Protein AF-A0A960HKQ9-F1 (afdb_monomer_lite)

pLDDT: mean 93.5, std 6.03, range [51.84, 98.69]

Secondary structure (DSSP, 8-state):
-HHHHGGG-HHHHHIIIIIIHHHHHHHHHHTT-TTEEEEEEE-SSPSSTT-SSSSEEEEEE-TTSPPPPPPHHHHHHTTSTTTTPPPPPPPTTS-SSSSBSSS-SPP-TT--GGGB-HHHHHHHHHHHHHHHHHHHHHHHHHHHHHS-HHHHHHHHHHHHHHHHHHHHHHHHHHHT--SSHHHHHHHHHT-GGG--TTT--EEEEEETTEEEEEE-S-GGG--TT--SHHHHHHSTTTHHHHHHHHHHH-TT-EEEE-SSSEEEEE--TTPPPPPPPHHHHHHHTSGGGG-------

Sequence (297 aa):
ALMDVEPMGDEFVKGMCWDIEDPTFDATATATNPRAQVRPVHRPPRVPADRHPHCAWTVTIVDDAEPLPTPPGAEALARTGAGSLPLAEAPADLPTDDGWADYAAPLDPDLVMERFSSATLARICDEVALQGHLLSHAYLTQVADLLPPADAAEVARQQAAGVAGVVAKRLAAALGVGPDLAGLAAVLEVHPLLLPRAYVDASIEADGDVLTVVLGPCPALDEPDGLGWPSTLVGDGGELVLEAIATCVAPTARVERIDGSTWRIAVPDDAEPLPQPDTVTLTEFSTGATFAFPRRA

Structure (mmCIF, N/CA/C/O backbone):
data_AF-A0A960HKQ9-F1
#
_entry.id   AF-A0A960HKQ9-F1
#
loop_
_atom_site.group_PDB
_atom_site.id
_atom_site.type_symbol
_atom_site.label_atom_id
_atom_site.label_alt_id
_atom_site.label_comp_id
_atom_site.label_asym_id
_atom_site.label_entity_id
_atom_site.label_seq_id
_atom_site.pdbx_PDB_ins_code
_atom_site.Cartn_x
_atom_site.Cartn_y
_atom_site.Cartn_z
_atom_site.occupancy
_atom_site.B_iso_or_equiv
_atom_site.auth_seq_id
_atom_site.auth_comp_id
_atom_site.auth_asym_id
_atom_site.auth_atom_id
_atom_site.pdbx_PDB_model_num
ATOM 1 N N . ALA A 1 1 ? -4.055 4.965 -15.959 1.00 61.94 1 ALA A N 1
ATOM 2 C CA . ALA A 1 1 ? -2.751 5.657 -15.993 1.00 61.94 1 ALA A CA 1
ATOM 3 C C . ALA A 1 1 ? -2.511 6.339 -17.341 1.00 61.94 1 ALA A C 1
ATOM 5 O O . ALA A 1 1 ? -2.725 7.535 -17.443 1.00 61.94 1 ALA A O 1
ATOM 6 N N . LEU A 1 2 ? -2.160 5.605 -18.405 1.00 72.75 2 LEU A N 1
ATOM 7 C CA . LEU A 1 2 ? -1.810 6.200 -19.707 1.00 72.75 2 LEU A CA 1
ATOM 8 C C . LEU A 1 2 ? -2.912 7.045 -20.359 1.00 72.75 2 LEU A C 1
ATOM 10 O O . LEU A 1 2 ? -2.636 8.112 -20.898 1.00 72.75 2 LEU A O 1
ATOM 14 N N . MET A 1 3 ? -4.167 6.617 -20.240 1.00 79.81 3 MET A N 1
ATOM 15 C CA . MET A 1 3 ? -5.308 7.405 -20.719 1.00 79.81 3 MET A CA 1
ATOM 16 C C . MET A 1 3 ? -5.621 8.618 -19.836 1.00 79.81 3 MET A C 1
ATOM 18 O O . MET A 1 3 ? -6.238 9.562 -20.316 1.00 79.81 3 MET A O 1
ATOM 22 N N . ASP A 1 4 ? -5.182 8.611 -18.576 1.00 81.31 4 ASP A N 1
ATOM 23 C CA . ASP A 1 4 ? -5.434 9.707 -17.634 1.00 81.31 4 ASP A CA 1
ATOM 24 C C . ASP A 1 4 ? -4.472 10.880 -17.884 1.00 81.31 4 ASP A C 1
ATOM 26 O O . ASP A 1 4 ? -4.828 12.031 -17.640 1.00 81.31 4 ASP A O 1
ATOM 30 N N . VAL A 1 5 ? -3.272 10.603 -18.417 1.00 81.19 5 VAL A N 1
ATOM 31 C CA . VAL A 1 5 ? -2.263 11.630 -18.732 1.00 81.19 5 VAL A CA 1
ATOM 32 C C . VAL A 1 5 ? -2.365 12.180 -20.153 1.00 81.19 5 VAL A C 1
ATOM 34 O O . VAL A 1 5 ? -1.855 13.262 -20.420 1.00 81.19 5 VAL A O 1
ATOM 37 N N . GLU A 1 6 ? -3.024 11.482 -21.082 1.00 82.75 6 GLU A N 1
ATOM 38 C CA . GLU A 1 6 ? -3.158 11.954 -22.469 1.00 82.75 6 GLU A CA 1
ATOM 39 C C . GLU A 1 6 ? -3.818 13.345 -22.581 1.00 82.75 6 GLU A C 1
ATOM 41 O O . GLU A 1 6 ? -3.287 14.195 -23.303 1.00 82.75 6 GLU A O 1
ATOM 46 N N . PRO A 1 7 ? -4.885 13.662 -21.818 1.00 86.50 7 PRO A N 1
ATOM 47 C CA . PRO A 1 7 ? -5.457 15.009 -21.780 1.00 86.50 7 PRO A CA 1
ATOM 48 C C . PRO A 1 7 ? -4.520 16.086 -21.208 1.00 86.50 7 PRO A C 1
ATOM 50 O O . PRO A 1 7 ? -4.786 17.272 -21.397 1.00 86.50 7 PRO A O 1
ATOM 53 N N . MET A 1 8 ? -3.441 15.701 -20.515 1.00 87.94 8 MET A N 1
ATOM 54 C CA . MET A 1 8 ? -2.462 16.624 -19.920 1.00 87.94 8 MET A CA 1
ATOM 55 C C . MET A 1 8 ? -1.412 17.117 -20.930 1.00 87.94 8 MET A C 1
ATOM 57 O O . MET A 1 8 ? -0.634 18.018 -20.619 1.00 87.94 8 MET A O 1
ATOM 61 N N . GLY A 1 9 ? -1.419 16.581 -22.156 1.00 89.44 9 GLY A N 1
ATOM 62 C CA . GLY A 1 9 ? -0.596 17.043 -23.273 1.00 89.44 9 GLY A CA 1
ATOM 63 C C . GLY A 1 9 ? 0.692 16.245 -23.492 1.00 89.44 9 GLY A C 1
ATOM 64 O O . GLY A 1 9 ? 1.160 15.500 -22.633 1.00 89.44 9 GLY A O 1
ATOM 65 N N . ASP A 1 10 ? 1.279 16.420 -24.679 1.00 89.94 10 ASP A N 1
ATOM 66 C CA . ASP A 1 10 ? 2.390 15.606 -25.192 1.00 89.94 10 ASP A CA 1
ATOM 67 C C . ASP A 1 10 ? 3.621 15.547 -24.278 1.00 89.94 10 ASP A C 1
ATOM 69 O O . ASP A 1 10 ? 4.341 14.552 -24.296 1.00 89.94 10 ASP A O 1
ATOM 73 N N . GLU A 1 11 ? 3.892 16.601 -23.507 1.00 90.31 11 GLU A N 1
ATOM 74 C CA . GLU A 1 11 ? 5.026 16.645 -22.579 1.00 90.31 11 GLU A CA 1
ATOM 75 C C . GLU A 1 11 ? 4.838 15.659 -21.420 1.00 90.31 11 GLU A C 1
ATOM 77 O O . GLU A 1 11 ? 5.684 14.789 -21.219 1.00 90.31 11 GLU A O 1
ATOM 82 N N . PHE A 1 12 ? 3.695 15.721 -20.730 1.00 87.56 12 PHE A N 1
ATOM 83 C CA . PHE A 1 12 ? 3.343 14.770 -19.671 1.00 87.56 12 PHE A CA 1
ATOM 84 C C . PHE A 1 12 ? 3.261 13.340 -20.202 1.00 87.56 12 PHE A C 1
ATOM 86 O O . PHE A 1 12 ? 3.749 12.400 -19.573 1.00 87.56 12 PHE A O 1
ATOM 93 N N . VAL A 1 13 ? 2.696 13.181 -21.400 1.00 89.25 13 VAL A N 1
ATOM 94 C CA . VAL A 1 13 ? 2.618 11.888 -22.077 1.00 89.25 13 VAL A CA 1
ATOM 95 C C . VAL A 1 13 ? 4.003 11.313 -22.353 1.00 89.25 13 VAL A C 1
ATOM 97 O O . VAL A 1 13 ? 4.208 10.123 -22.128 1.00 89.25 13 VAL A O 1
ATOM 100 N N . LYS A 1 14 ? 4.957 12.122 -22.827 1.00 89.88 14 LYS A N 1
ATOM 101 C CA . LYS A 1 14 ? 6.338 11.671 -23.051 1.00 89.88 14 LYS A CA 1
ATOM 102 C C . LYS A 1 14 ? 7.031 11.313 -21.744 1.00 89.88 14 LYS A C 1
ATOM 104 O O . LYS A 1 14 ? 7.580 10.219 -21.663 1.00 89.88 14 LYS A O 1
ATOM 109 N N . GLY A 1 15 ? 6.914 12.163 -20.724 1.00 88.94 15 GLY A N 1
ATOM 110 C CA . GLY A 1 15 ? 7.471 11.880 -19.401 1.00 88.94 15 GLY A CA 1
ATOM 111 C C . GLY A 1 15 ? 7.021 10.519 -18.869 1.00 88.94 15 GLY A C 1
ATOM 112 O O . GLY A 1 15 ? 7.832 9.715 -18.425 1.00 88.94 15 GLY A O 1
ATOM 113 N N . MET A 1 16 ? 5.732 10.202 -18.998 1.00 86.56 16 MET A N 1
ATOM 114 C CA . MET A 1 16 ? 5.209 8.924 -18.520 1.00 86.56 16 MET A CA 1
ATOM 115 C C . MET A 1 16 ? 5.498 7.750 -19.474 1.00 86.56 16 MET A C 1
ATOM 117 O O . MET A 1 16 ? 6.046 6.734 -19.060 1.00 86.56 16 MET A O 1
ATOM 121 N N . CYS A 1 17 ? 5.149 7.863 -20.757 1.00 87.50 17 CYS A N 1
ATOM 122 C CA . CYS A 1 17 ? 5.182 6.722 -21.683 1.00 87.50 17 CYS A CA 1
ATOM 123 C C . CYS A 1 17 ? 6.575 6.437 -22.265 1.00 87.50 17 CYS A C 1
ATOM 125 O O . CYS A 1 17 ? 6.749 5.414 -22.918 1.00 87.50 17 CYS A O 1
ATOM 127 N N . TRP A 1 18 ? 7.530 7.363 -22.133 1.00 89.81 18 TRP A N 1
ATOM 128 C 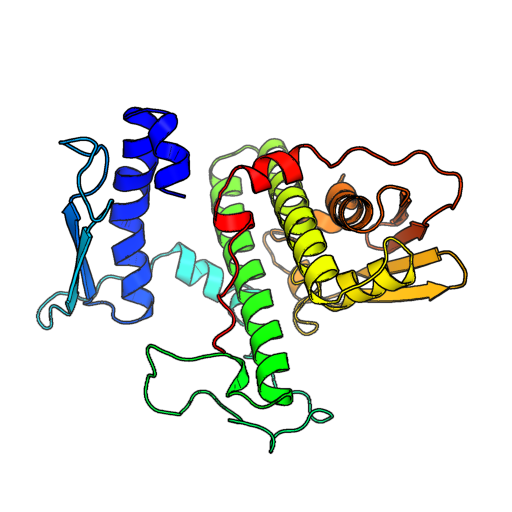CA . TRP A 1 18 ? 8.889 7.207 -22.661 1.00 89.81 18 TRP A CA 1
ATOM 129 C C . TRP A 1 18 ? 9.888 7.172 -21.520 1.00 89.81 18 TRP A C 1
ATOM 131 O O . TRP A 1 18 ? 10.590 6.181 -21.359 1.00 89.81 18 TRP A O 1
ATOM 141 N N . ASP A 1 19 ? 9.942 8.242 -20.728 1.00 89.75 19 ASP A N 1
ATOM 142 C CA . ASP A 1 19 ? 11.016 8.396 -19.747 1.00 89.75 19 ASP A CA 1
ATOM 143 C C . ASP A 1 19 ? 10.839 7.440 -18.554 1.00 89.75 19 ASP A C 1
ATOM 145 O O . ASP A 1 19 ? 11.833 6.974 -17.997 1.00 89.75 19 ASP A O 1
ATOM 149 N N . ILE A 1 20 ? 9.591 7.096 -18.203 1.00 87.69 20 ILE A N 1
ATOM 150 C CA . ILE A 1 20 ? 9.269 6.101 -17.167 1.00 87.69 20 ILE A CA 1
ATOM 151 C C . ILE A 1 20 ? 9.104 4.695 -17.769 1.00 87.69 20 ILE A C 1
ATOM 153 O O . ILE A 1 20 ? 9.826 3.782 -17.376 1.00 87.69 20 ILE A O 1
ATOM 157 N N . GLU A 1 21 ? 8.177 4.482 -18.713 1.00 87.94 21 GLU A N 1
ATOM 158 C CA . GLU A 1 21 ? 7.833 3.120 -19.176 1.00 87.94 21 GLU A CA 1
ATOM 159 C C . GLU A 1 21 ? 8.999 2.365 -19.851 1.00 87.94 21 GLU A C 1
ATOM 161 O O . GLU A 1 21 ? 9.186 1.181 -19.559 1.00 87.94 21 GLU A O 1
ATOM 166 N N . ASP A 1 22 ? 9.808 3.013 -20.704 1.00 86.81 22 ASP A N 1
ATOM 167 C CA . ASP A 1 22 ? 10.889 2.343 -21.453 1.00 86.81 22 ASP A CA 1
ATOM 168 C C . ASP A 1 22 ? 11.899 1.622 -20.545 1.00 86.81 22 ASP A C 1
ATOM 170 O O . ASP A 1 22 ? 12.123 0.423 -20.747 1.00 86.81 22 ASP A O 1
ATOM 174 N N . PRO A 1 23 ? 12.520 2.288 -19.549 1.00 86.25 23 PRO A N 1
ATOM 175 C CA . PRO A 1 23 ? 13.424 1.602 -18.633 1.00 86.25 23 PRO A CA 1
ATOM 176 C C . PRO A 1 23 ? 12.682 0.669 -17.665 1.00 86.25 23 PRO A C 1
ATOM 178 O O . PRO A 1 23 ? 13.208 -0.392 -17.317 1.00 86.25 23 PRO A O 1
ATOM 181 N N . THR A 1 24 ? 11.466 1.025 -17.230 1.00 88.19 24 THR A N 1
ATOM 182 C CA . THR A 1 24 ? 10.720 0.241 -16.234 1.00 88.19 24 THR A CA 1
ATOM 183 C C . THR A 1 24 ? 10.273 -1.116 -16.770 1.00 88.19 24 THR A C 1
ATOM 185 O O . THR A 1 24 ? 10.265 -2.085 -16.009 1.00 88.19 24 THR A O 1
ATOM 188 N N . PHE A 1 25 ? 9.922 -1.236 -18.051 1.00 90.81 25 PHE A N 1
ATOM 189 C CA . PHE A 1 25 ? 9.443 -2.507 -18.601 1.00 90.81 25 PHE A CA 1
ATOM 190 C C . PHE A 1 25 ? 10.541 -3.563 -18.700 1.00 90.81 25 PHE A C 1
ATOM 192 O O . PHE A 1 25 ? 10.306 -4.700 -18.288 1.00 90.81 25 PHE A O 1
ATOM 199 N N . ASP A 1 26 ? 11.741 -3.194 -19.159 1.00 88.25 26 ASP A N 1
ATOM 200 C CA . ASP A 1 26 ? 12.892 -4.102 -19.104 1.00 88.25 26 ASP A CA 1
ATOM 201 C C . ASP A 1 26 ? 13.204 -4.460 -17.646 1.00 88.25 26 ASP A C 1
ATOM 203 O O . ASP A 1 26 ? 13.243 -5.643 -17.312 1.00 88.25 26 ASP A O 1
ATOM 207 N N . ALA A 1 27 ? 13.322 -3.470 -16.751 1.00 87.81 27 ALA A N 1
ATOM 208 C CA . ALA A 1 27 ? 13.604 -3.721 -15.335 1.00 87.81 27 ALA A CA 1
ATOM 209 C C . ALA A 1 27 ? 12.580 -4.678 -14.691 1.00 87.81 27 ALA A C 1
ATOM 211 O O . ALA A 1 27 ? 12.961 -5.600 -13.973 1.00 87.81 27 ALA A O 1
ATOM 212 N N . THR A 1 28 ? 11.294 -4.528 -15.011 1.00 89.25 28 THR A N 1
ATOM 213 C CA . THR A 1 28 ? 10.224 -5.408 -14.515 1.00 89.25 28 THR A CA 1
ATOM 214 C C . THR A 1 28 ? 10.336 -6.814 -15.101 1.00 89.25 28 THR A C 1
ATOM 216 O O . THR A 1 28 ? 10.225 -7.800 -14.374 1.00 89.25 28 THR A O 1
ATOM 219 N N . ALA A 1 29 ? 10.601 -6.936 -16.404 1.00 91.00 29 ALA A N 1
ATOM 220 C CA . ALA A 1 29 ? 10.729 -8.233 -17.063 1.00 91.00 29 ALA A CA 1
ATOM 221 C C . ALA A 1 29 ? 11.915 -9.049 -16.515 1.00 91.00 29 ALA A C 1
ATOM 223 O O . ALA A 1 29 ? 11.813 -10.278 -16.411 1.00 91.00 29 ALA A O 1
ATOM 224 N N . THR A 1 30 ? 12.997 -8.382 -16.085 1.00 89.38 30 THR A N 1
ATOM 225 C CA . THR A 1 30 ? 14.159 -9.063 -15.481 1.00 89.38 30 THR A CA 1
ATOM 226 C C . THR A 1 30 ? 13.835 -9.811 -14.194 1.00 89.38 30 THR A C 1
ATOM 228 O O . THR A 1 30 ? 14.489 -10.815 -13.918 1.00 89.38 30 THR A O 1
ATOM 231 N N . ALA A 1 31 ? 12.785 -9.412 -13.463 1.00 88.62 31 ALA A N 1
ATOM 232 C CA . ALA A 1 31 ? 12.321 -10.139 -12.281 1.00 88.62 31 ALA A CA 1
ATOM 233 C C . ALA A 1 31 ? 11.847 -11.567 -12.613 1.00 88.62 31 ALA A C 1
ATOM 235 O O . ALA A 1 31 ? 11.880 -12.443 -11.754 1.00 88.62 31 ALA A O 1
ATOM 236 N N . THR A 1 32 ? 11.421 -11.814 -13.859 1.00 90.31 32 THR A N 1
ATOM 237 C CA . THR A 1 32 ? 11.021 -13.149 -14.340 1.00 90.31 32 THR A CA 1
ATOM 238 C C . THR A 1 32 ? 12.114 -13.807 -15.180 1.00 90.31 32 THR A C 1
ATOM 240 O O . THR A 1 32 ? 12.392 -14.995 -15.021 1.00 90.31 32 THR A O 1
ATOM 243 N N . ASN A 1 33 ? 12.727 -13.063 -16.105 1.00 93.88 33 ASN A N 1
ATOM 244 C CA . ASN A 1 33 ? 13.803 -13.570 -16.950 1.00 93.88 33 ASN A CA 1
ATOM 245 C C . ASN A 1 33 ? 14.769 -12.429 -17.314 1.00 93.88 33 ASN A C 1
ATOM 247 O O . ASN A 1 33 ? 14.369 -11.508 -18.027 1.00 93.88 33 ASN A O 1
ATOM 251 N N . PRO A 1 34 ? 16.052 -12.490 -16.913 1.00 94.75 34 PRO A N 1
ATOM 252 C CA . PRO A 1 34 ? 17.000 -11.400 -17.144 1.00 94.75 34 PRO A CA 1
ATOM 253 C C . PRO A 1 34 ? 17.381 -11.209 -18.624 1.00 94.75 34 PRO A C 1
ATOM 255 O O . PRO A 1 34 ? 18.058 -10.243 -18.961 1.00 94.75 34 PRO A O 1
ATOM 258 N N . ARG A 1 35 ? 16.960 -12.113 -19.519 1.00 95.56 35 ARG A N 1
ATOM 259 C CA . ARG A 1 35 ? 17.120 -12.000 -20.980 1.00 95.56 35 ARG A CA 1
ATOM 260 C C . ARG A 1 35 ? 15.844 -11.555 -21.698 1.00 95.56 35 ARG A C 1
ATOM 262 O O . ARG A 1 35 ? 15.821 -11.508 -22.930 1.00 95.56 35 ARG A O 1
ATOM 269 N N . ALA A 1 36 ? 14.773 -11.269 -20.959 1.00 95.25 36 ALA A N 1
ATOM 270 C CA . ALA A 1 36 ? 13.581 -10.674 -21.537 1.00 95.25 36 ALA A CA 1
ATOM 271 C C . ALA A 1 36 ? 13.873 -9.227 -21.958 1.00 95.25 36 ALA A C 1
ATOM 273 O O . ALA A 1 36 ? 14.449 -8.450 -21.202 1.00 95.25 36 ALA A O 1
ATOM 274 N N . GLN A 1 37 ? 13.467 -8.878 -23.175 1.00 92.50 37 GLN A N 1
ATOM 275 C CA . GLN A 1 37 ? 13.550 -7.529 -23.720 1.00 92.50 37 GLN A CA 1
ATOM 276 C C . GLN A 1 37 ? 12.154 -7.070 -24.124 1.00 92.50 37 GLN A C 1
ATOM 278 O O . GLN A 1 37 ? 11.455 -7.764 -24.871 1.00 92.50 37 GLN A O 1
ATOM 283 N N . VAL A 1 38 ? 11.769 -5.888 -23.654 1.00 94.19 38 VAL A N 1
ATOM 284 C CA . VAL A 1 38 ? 10.477 -5.259 -23.914 1.00 94.19 38 VAL A CA 1
ATOM 285 C C . VAL A 1 38 ? 10.696 -4.053 -24.819 1.00 94.19 38 VAL A C 1
ATOM 287 O O . VAL A 1 38 ? 11.299 -3.054 -24.433 1.00 94.19 38 VAL A O 1
ATOM 290 N N . ARG A 1 39 ? 10.270 -4.145 -26.081 1.00 93.75 39 ARG A N 1
ATOM 291 C CA . ARG A 1 39 ? 10.514 -3.102 -27.090 1.00 93.75 39 ARG A CA 1
ATOM 292 C C . ARG A 1 39 ? 9.205 -2.506 -27.591 1.00 93.75 39 ARG A C 1
ATOM 294 O O . ARG A 1 39 ? 8.280 -3.258 -27.900 1.00 93.75 39 ARG A O 1
ATOM 301 N N . PRO A 1 40 ? 9.110 -1.175 -27.697 1.00 92.88 40 PRO A N 1
ATOM 302 C CA . PRO A 1 40 ? 7.894 -0.527 -28.162 1.00 92.88 40 PRO A CA 1
ATOM 303 C C . PRO A 1 40 ? 7.651 -0.861 -29.635 1.00 92.88 40 PRO A C 1
ATOM 305 O O . PRO A 1 40 ? 8.536 -0.724 -30.478 1.00 92.88 40 PRO A O 1
ATOM 308 N N . VAL A 1 41 ? 6.426 -1.251 -29.966 1.00 92.56 41 VAL A N 1
ATOM 309 C CA . VAL A 1 41 ? 5.920 -1.206 -31.346 1.00 92.56 41 VAL A CA 1
ATOM 310 C C . VAL A 1 41 ? 5.369 0.192 -31.614 1.00 92.56 41 VAL A C 1
ATOM 312 O O . VAL A 1 41 ? 5.655 0.801 -32.646 1.00 92.56 41 VAL A O 1
ATOM 315 N N . HIS A 1 42 ? 4.601 0.720 -30.658 1.00 90.69 42 HIS A N 1
ATOM 316 C CA . HIS A 1 42 ? 4.224 2.126 -30.574 1.00 90.69 42 HIS A CA 1
ATOM 317 C C . HIS A 1 42 ? 3.731 2.470 -29.173 1.00 90.69 42 HIS A C 1
ATOM 319 O O . HIS A 1 42 ? 3.271 1.610 -28.430 1.00 90.69 42 HIS A O 1
ATOM 325 N N . ARG A 1 43 ? 3.744 3.760 -28.864 1.00 89.19 43 ARG A N 1
ATOM 326 C CA . ARG A 1 43 ? 3.279 4.338 -27.605 1.00 89.19 43 ARG A CA 1
ATOM 327 C C . ARG A 1 43 ? 2.828 5.781 -27.847 1.00 89.19 43 ARG A C 1
ATOM 329 O O . ARG A 1 43 ? 3.169 6.334 -28.898 1.00 89.19 43 ARG A O 1
ATOM 336 N N . PRO A 1 44 ? 2.065 6.390 -26.933 1.00 89.75 44 PRO A N 1
ATOM 337 C CA . PRO A 1 44 ? 1.714 7.802 -27.019 1.00 89.75 44 PRO A CA 1
ATOM 338 C C . PRO A 1 44 ? 2.943 8.733 -27.037 1.00 89.75 44 PRO A C 1
ATOM 340 O O . PRO A 1 44 ? 3.998 8.326 -26.554 1.00 89.75 44 PRO A O 1
ATOM 343 N N . PRO A 1 45 ? 2.842 9.980 -27.542 1.00 90.25 45 PRO A N 1
ATOM 344 C CA . PRO A 1 45 ? 1.647 10.603 -28.118 1.00 90.25 45 PRO A CA 1
ATOM 345 C C . PRO A 1 45 ? 1.167 9.892 -29.387 1.00 90.25 45 PRO A C 1
ATOM 347 O O . PRO A 1 45 ? 1.963 9.518 -30.252 1.00 90.25 45 PRO A O 1
ATOM 350 N N . ARG A 1 46 ? -0.142 9.637 -29.481 1.00 89.06 46 ARG A N 1
ATOM 351 C CA . ARG A 1 46 ? -0.701 8.794 -30.544 1.00 89.06 46 ARG A CA 1
ATOM 352 C C . ARG A 1 46 ? -0.850 9.594 -31.836 1.00 89.06 46 ARG A C 1
ATOM 354 O O . ARG A 1 46 ? -1.524 10.618 -31.871 1.00 89.06 46 ARG A O 1
ATOM 361 N N . VAL A 1 47 ? -0.249 9.090 -32.916 1.00 87.06 47 VAL A N 1
ATOM 362 C CA . VAL A 1 47 ? -0.410 9.634 -34.271 1.00 87.06 47 VAL A CA 1
ATOM 363 C C . VAL A 1 47 ? -0.831 8.501 -35.220 1.00 87.06 47 VAL A C 1
ATOM 365 O O . VAL A 1 47 ? -0.033 7.582 -35.446 1.00 87.06 47 VAL A O 1
ATOM 368 N N . PRO A 1 48 ? -2.059 8.529 -35.777 1.00 89.69 48 PRO A N 1
ATOM 369 C CA . PRO A 1 48 ? -3.153 9.465 -35.471 1.00 89.69 48 PRO A CA 1
ATOM 370 C C . PRO A 1 48 ? -3.705 9.292 -34.038 1.00 89.69 48 PRO A C 1
ATOM 372 O O . PRO A 1 48 ? -3.473 8.267 -33.395 1.00 89.69 48 PRO A O 1
ATOM 375 N N . ALA A 1 49 ? -4.430 10.299 -33.535 1.00 86.00 49 ALA A N 1
ATOM 376 C CA . ALA A 1 49 ? -4.935 10.345 -32.154 1.00 86.00 49 ALA A CA 1
ATOM 377 C C . ALA A 1 49 ? -6.004 9.280 -31.830 1.00 86.00 49 ALA A C 1
ATOM 379 O O . ALA A 1 49 ? -6.396 9.118 -30.679 1.00 86.00 49 ALA A O 1
ATOM 380 N N . ASP A 1 50 ? -6.486 8.537 -32.822 1.00 88.25 50 ASP A N 1
ATOM 381 C CA . ASP A 1 50 ? -7.420 7.415 -32.697 1.00 88.25 50 ASP A CA 1
ATOM 382 C C . ASP A 1 50 ? -6.728 6.046 -32.844 1.00 88.25 50 ASP A C 1
ATOM 384 O O . ASP A 1 50 ? -7.391 5.015 -32.930 1.00 88.25 50 ASP A O 1
ATOM 388 N N . ARG A 1 51 ? -5.387 5.997 -32.850 1.00 90.06 51 ARG A N 1
ATOM 389 C CA . ARG A 1 51 ? -4.640 4.735 -32.948 1.00 90.06 51 ARG A CA 1
ATOM 390 C C . ARG A 1 51 ? -4.971 3.793 -31.782 1.00 90.06 51 ARG A C 1
ATOM 392 O O . ARG A 1 51 ? -4.882 4.195 -30.618 1.00 90.06 51 ARG A O 1
ATOM 399 N N . HIS A 1 52 ? -5.265 2.533 -32.125 1.00 89.06 52 HIS A N 1
ATOM 400 C CA . HIS A 1 52 ? -5.459 1.410 -31.204 1.00 89.06 52 HIS A CA 1
ATOM 401 C C . HIS A 1 52 ? -4.556 0.205 -31.562 1.00 89.06 52 HIS A C 1
ATOM 403 O O . HIS A 1 52 ? -4.262 0.006 -32.744 1.00 89.06 52 HIS A O 1
ATOM 409 N N . PRO A 1 53 ? -4.130 -0.617 -30.577 1.00 90.94 53 PRO A N 1
ATOM 410 C CA . PRO A 1 53 ? -4.241 -0.365 -29.131 1.00 90.94 53 PRO A CA 1
ATOM 411 C C . PRO A 1 53 ? -3.514 0.935 -28.744 1.00 90.94 53 PRO A C 1
ATOM 413 O O . PRO A 1 53 ? -2.693 1.420 -29.517 1.00 90.94 53 PRO A O 1
ATOM 416 N N . HIS A 1 54 ? -3.836 1.551 -27.604 1.00 89.56 54 HIS A N 1
ATOM 417 C CA . HIS A 1 54 ? -3.252 2.856 -27.238 1.00 89.56 54 HIS A CA 1
ATOM 418 C C . HIS A 1 54 ? -1.720 2.810 -27.127 1.00 89.56 54 HIS A C 1
ATOM 420 O O . HIS A 1 54 ? -1.034 3.774 -27.462 1.00 89.56 54 HIS A O 1
ATOM 426 N N . CYS A 1 55 ? -1.199 1.653 -26.725 1.00 90.44 55 CYS A N 1
ATOM 427 C CA . CYS A 1 55 ? 0.211 1.324 -26.624 1.00 90.44 55 CYS A CA 1
ATOM 428 C C . CYS A 1 55 ? 0.392 -0.143 -27.055 1.00 90.44 55 CYS A C 1
ATOM 430 O O . CYS A 1 55 ? -0.530 -0.946 -26.885 1.00 90.44 55 CYS A O 1
ATOM 432 N N . ALA A 1 56 ? 1.528 -0.495 -27.653 1.00 92.38 56 ALA A N 1
ATOM 433 C CA . ALA A 1 56 ? 1.849 -1.862 -28.058 1.00 92.38 56 ALA A CA 1
ATOM 434 C C . ALA A 1 56 ? 3.345 -2.127 -27.906 1.00 92.38 56 ALA A C 1
ATOM 436 O O . ALA A 1 56 ? 4.171 -1.321 -28.336 1.00 92.38 56 ALA A O 1
ATOM 437 N N . TRP A 1 57 ? 3.675 -3.293 -27.362 1.00 93.88 57 TRP A N 1
ATOM 438 C CA . TRP A 1 57 ? 5.041 -3.710 -27.069 1.00 93.88 57 TRP A CA 1
ATOM 439 C C . TRP A 1 57 ? 5.267 -5.143 -27.520 1.00 93.88 57 TRP A C 1
ATOM 441 O O . TRP A 1 57 ? 4.353 -5.967 -27.510 1.00 93.88 57 TRP A O 1
ATOM 451 N N . THR A 1 58 ? 6.505 -5.432 -27.887 1.00 95.38 58 THR A N 1
ATOM 452 C CA . THR A 1 58 ? 7.000 -6.783 -28.114 1.00 95.38 58 THR A CA 1
ATOM 453 C C . THR A 1 58 ? 7.792 -7.203 -26.888 1.00 95.38 58 THR A C 1
ATOM 455 O O . THR A 1 58 ? 8.701 -6.483 -26.481 1.00 95.38 58 THR A O 1
ATOM 458 N N . VAL A 1 59 ? 7.474 -8.371 -26.332 1.00 94.25 59 VAL A N 1
ATOM 459 C CA . VAL A 1 59 ? 8.264 -9.017 -25.278 1.00 94.25 59 VAL A CA 1
ATOM 460 C C . VAL A 1 59 ? 8.921 -10.252 -25.879 1.00 94.25 59 VAL A C 1
ATOM 462 O O . VAL A 1 59 ? 8.224 -11.150 -26.351 1.00 94.25 59 VAL A O 1
ATOM 465 N N . THR A 1 60 ? 10.250 -10.297 -25.862 1.00 95.50 60 THR A N 1
ATOM 466 C CA . THR A 1 60 ? 11.025 -11.411 -26.422 1.00 95.50 60 THR A CA 1
ATOM 467 C C . THR A 1 60 ? 12.061 -11.873 -25.411 1.00 95.50 60 THR A C 1
ATOM 469 O O . THR A 1 60 ? 12.782 -11.051 -24.854 1.00 95.50 60 THR A O 1
ATOM 472 N N . ILE A 1 61 ? 12.178 -13.184 -25.205 1.00 96.00 61 ILE A N 1
ATOM 473 C CA . ILE A 1 61 ? 13.338 -13.768 -24.524 1.00 96.00 61 ILE A CA 1
ATOM 474 C C . ILE A 1 61 ? 14.428 -13.944 -25.579 1.00 96.00 61 ILE A C 1
ATOM 476 O O . ILE A 1 61 ? 14.254 -14.702 -26.533 1.00 96.00 61 ILE A O 1
ATOM 480 N N . VAL A 1 62 ? 15.519 -13.196 -25.443 1.00 94.50 62 VAL A N 1
ATOM 481 C CA . VAL A 1 62 ? 16.642 -13.233 -26.385 1.00 94.50 62 VAL A CA 1
ATOM 482 C C . VAL A 1 62 ? 17.716 -14.145 -25.796 1.00 94.50 62 VAL A C 1
ATOM 484 O O . VAL A 1 62 ? 18.518 -13.715 -24.973 1.00 94.50 62 VAL A O 1
ATOM 487 N N . ASP A 1 63 ? 17.682 -15.430 -26.157 1.00 94.25 63 ASP A N 1
ATOM 488 C CA . ASP A 1 63 ? 18.462 -16.486 -25.490 1.00 94.25 63 ASP A CA 1
ATOM 489 C C . ASP A 1 63 ? 19.980 -16.240 -25.464 1.00 94.25 63 ASP A C 1
ATOM 491 O O . ASP A 1 63 ? 20.648 -16.674 -24.524 1.00 94.25 63 ASP A O 1
ATOM 495 N N . ASP A 1 64 ? 20.517 -15.553 -26.472 1.00 95.56 64 ASP A N 1
ATOM 496 C CA . ASP A 1 64 ? 21.935 -15.220 -26.634 1.00 95.56 64 ASP A CA 1
ATOM 497 C C . ASP A 1 64 ? 22.321 -13.835 -26.086 1.00 95.56 64 ASP A C 1
ATOM 499 O O . ASP A 1 64 ? 23.493 -13.462 -26.144 1.00 95.56 64 ASP A O 1
ATOM 503 N N . ALA A 1 65 ? 21.371 -13.079 -25.525 1.00 93.31 65 ALA A N 1
ATOM 504 C CA . ALA A 1 65 ? 21.667 -11.806 -24.884 1.00 93.31 65 ALA A CA 1
ATOM 505 C C . ALA A 1 65 ? 22.403 -11.997 -23.549 1.00 93.31 65 ALA A C 1
ATOM 507 O O . ALA A 1 65 ? 22.128 -12.924 -22.773 1.00 93.31 65 ALA A O 1
ATOM 508 N N . GLU A 1 66 ? 23.299 -11.054 -23.252 1.00 93.56 66 GLU A N 1
ATOM 509 C CA . GLU A 1 66 ? 23.830 -10.893 -21.901 1.00 93.56 66 GLU A CA 1
ATOM 510 C C . GLU A 1 66 ? 22.665 -10.617 -20.934 1.00 93.56 66 GLU A C 1
ATOM 512 O O . GLU A 1 66 ? 21.851 -9.730 -21.213 1.00 93.56 66 GLU A O 1
ATOM 517 N N . PRO A 1 67 ? 22.546 -11.371 -19.825 1.00 93.31 67 PRO A N 1
ATOM 518 C CA . PRO A 1 67 ? 21.525 -11.120 -18.818 1.00 93.31 67 PRO A CA 1
ATOM 519 C C . PRO A 1 67 ? 21.633 -9.688 -18.288 1.00 93.31 67 PRO A C 1
ATOM 521 O O . PRO A 1 67 ? 22.713 -9.249 -17.886 1.00 93.31 67 PRO A O 1
ATOM 524 N N . LEU A 1 68 ? 20.516 -8.965 -18.261 1.00 90.25 68 LEU A N 1
ATOM 525 C CA . LEU A 1 68 ? 20.461 -7.670 -17.597 1.00 90.25 68 LEU A CA 1
ATOM 526 C C . LEU A 1 68 ? 20.721 -7.851 -16.092 1.00 90.25 68 LEU A C 1
ATOM 528 O O . LEU A 1 68 ? 20.263 -8.836 -15.503 1.00 90.25 68 LEU A O 1
ATOM 532 N N . PRO A 1 69 ? 21.460 -6.923 -15.461 1.00 90.00 69 PRO A N 1
ATOM 533 C CA . PRO A 1 69 ? 21.705 -6.987 -14.030 1.00 90.00 69 PRO A CA 1
ATOM 534 C C . PRO A 1 69 ? 20.419 -6.699 -13.252 1.00 90.00 69 PRO A C 1
ATOM 536 O O . PRO A 1 69 ? 19.568 -5.926 -13.697 1.00 90.00 69 PRO A O 1
ATOM 539 N N . THR A 1 70 ? 20.319 -7.260 -12.049 1.00 88.88 70 THR A N 1
ATOM 540 C CA . THR A 1 70 ? 19.297 -6.852 -11.084 1.00 88.88 70 THR A CA 1
ATOM 541 C C . THR A 1 70 ? 19.460 -5.358 -10.773 1.00 88.88 70 THR A C 1
ATOM 543 O O . THR A 1 70 ? 20.582 -4.914 -10.511 1.00 88.88 70 THR A O 1
ATOM 546 N N . PRO A 1 71 ? 18.382 -4.553 -10.787 1.00 88.62 71 PRO A N 1
ATOM 547 C CA . PRO A 1 71 ? 18.478 -3.140 -10.442 1.00 88.62 71 PRO A CA 1
ATOM 548 C C . PRO A 1 71 ? 19.006 -2.942 -9.008 1.00 88.62 71 PRO A C 1
ATOM 550 O O . PRO A 1 71 ? 18.499 -3.595 -8.093 1.00 88.62 71 PRO A O 1
ATOM 553 N N . PRO A 1 72 ? 19.941 -2.003 -8.758 1.00 89.56 72 PRO A N 1
ATOM 554 C CA . PRO A 1 72 ? 20.488 -1.774 -7.415 1.00 89.56 72 PRO A CA 1
ATOM 555 C C . PRO A 1 72 ? 19.424 -1.476 -6.349 1.00 89.56 72 PRO A C 1
ATOM 557 O O . PRO A 1 72 ? 19.553 -1.912 -5.207 1.00 89.56 72 PRO A O 1
ATOM 560 N N . GLY A 1 73 ? 18.346 -0.777 -6.726 1.00 89.69 73 GLY A N 1
ATOM 561 C CA . GLY A 1 73 ? 17.209 -0.520 -5.837 1.00 89.69 73 GLY A CA 1
ATOM 562 C C . GLY A 1 73 ? 16.469 -1.797 -5.426 1.00 89.69 73 GLY A C 1
ATOM 563 O O . GLY A 1 73 ? 16.082 -1.929 -4.270 1.00 89.69 73 GLY A O 1
ATOM 564 N N . ALA A 1 74 ? 16.346 -2.778 -6.326 1.00 90.94 74 ALA A N 1
ATOM 565 C CA . ALA A 1 74 ? 15.748 -4.073 -6.003 1.00 90.94 74 ALA A CA 1
ATOM 566 C C . ALA A 1 74 ? 16.645 -4.879 -5.049 1.00 90.94 74 ALA A C 1
ATOM 568 O O . ALA A 1 74 ? 16.150 -5.497 -4.111 1.00 90.94 74 ALA A O 1
ATOM 569 N N . GLU A 1 75 ? 17.970 -4.825 -5.231 1.00 92.06 75 GLU A N 1
ATOM 570 C CA . GLU A 1 75 ? 18.915 -5.446 -4.294 1.00 92.06 75 GLU A CA 1
ATOM 571 C C . GLU A 1 75 ? 18.887 -4.781 -2.913 1.00 92.06 75 GLU A C 1
ATOM 573 O O . GLU A 1 75 ? 19.046 -5.464 -1.903 1.00 92.06 75 GLU A O 1
ATOM 578 N N . ALA A 1 76 ? 18.726 -3.455 -2.860 1.00 92.31 76 ALA A N 1
ATOM 579 C CA . ALA A 1 76 ? 18.574 -2.717 -1.610 1.00 92.31 76 ALA A CA 1
ATOM 580 C C . ALA A 1 76 ? 17.287 -3.111 -0.887 1.00 92.31 76 ALA A C 1
ATOM 582 O O . ALA A 1 76 ? 17.348 -3.472 0.286 1.00 92.31 76 ALA A O 1
ATOM 583 N N . LEU A 1 77 ? 16.166 -3.140 -1.610 1.00 94.00 77 LEU A N 1
ATOM 584 C CA . LEU A 1 77 ? 14.874 -3.540 -1.069 1.00 94.00 77 LEU A CA 1
ATOM 585 C C . LEU A 1 77 ? 14.877 -4.998 -0.584 1.00 94.00 77 LEU A C 1
ATOM 587 O O . LEU A 1 77 ? 14.344 -5.291 0.474 1.00 94.00 77 LEU A O 1
ATOM 591 N N . ALA A 1 78 ? 15.558 -5.913 -1.278 1.00 93.81 78 ALA A N 1
ATOM 592 C CA . ALA A 1 78 ? 15.682 -7.310 -0.845 1.00 93.81 78 ALA A CA 1
ATOM 593 C C . ALA A 1 78 ? 16.423 -7.493 0.498 1.00 93.81 78 ALA A C 1
ATOM 595 O O . ALA A 1 78 ? 16.387 -8.578 1.077 1.00 93.81 78 ALA A O 1
ATOM 596 N N . ARG A 1 79 ? 17.124 -6.460 0.989 1.00 93.56 79 ARG A N 1
ATOM 597 C CA . ARG A 1 79 ? 17.826 -6.471 2.284 1.00 93.56 79 ARG A CA 1
ATOM 598 C C . ARG A 1 79 ? 17.030 -5.820 3.418 1.00 93.56 79 ARG A C 1
ATOM 600 O O . ARG A 1 79 ? 17.522 -5.833 4.544 1.00 93.56 79 ARG A O 1
ATOM 607 N N . THR A 1 80 ? 15.866 -5.238 3.137 1.00 95.75 80 THR A N 1
ATOM 608 C CA . THR A 1 80 ? 15.000 -4.637 4.162 1.00 95.75 80 THR A CA 1
ATOM 609 C C . THR A 1 80 ? 14.283 -5.722 4.965 1.00 95.75 80 THR A C 1
ATOM 611 O O . THR A 1 80 ? 14.268 -6.899 4.576 1.00 95.75 80 THR A O 1
ATOM 614 N N . GLY A 1 81 ? 13.682 -5.343 6.094 1.00 95.25 81 GLY A N 1
ATOM 615 C CA . GLY A 1 81 ? 12.814 -6.239 6.861 1.00 95.25 81 GLY A CA 1
ATOM 616 C C . GLY A 1 81 ? 11.667 -6.773 5.999 1.00 95.25 81 GLY A C 1
ATOM 617 O O . GLY A 1 81 ? 11.428 -7.979 5.975 1.00 95.25 81 GLY A O 1
ATOM 618 N N . ALA A 1 82 ? 11.035 -5.902 5.204 1.00 95.94 82 ALA A N 1
ATOM 619 C CA . ALA A 1 82 ? 9.996 -6.286 4.245 1.00 95.94 82 ALA A CA 1
ATOM 620 C C . ALA A 1 82 ? 10.504 -7.280 3.191 1.00 95.94 82 ALA A C 1
ATOM 622 O O . ALA A 1 82 ? 9.861 -8.296 2.932 1.00 95.94 82 ALA A O 1
ATOM 623 N N . GLY A 1 83 ? 11.658 -6.999 2.573 1.00 95.56 83 GLY A N 1
ATOM 624 C CA . GLY A 1 83 ? 12.203 -7.820 1.486 1.00 95.56 83 GLY A CA 1
ATOM 625 C C . GLY A 1 83 ? 12.736 -9.181 1.934 1.00 95.56 83 GLY A C 1
ATOM 626 O O . GLY A 1 83 ? 12.864 -10.088 1.114 1.00 95.56 83 GLY A O 1
ATOM 627 N N . SER A 1 84 ? 13.029 -9.328 3.227 1.00 95.00 84 SER A N 1
ATOM 628 C CA . SER A 1 84 ? 13.507 -10.571 3.840 1.00 95.00 84 SER A CA 1
ATOM 629 C C . SER A 1 84 ? 12.433 -11.319 4.634 1.00 95.00 84 SER A C 1
ATOM 631 O O . SER A 1 84 ? 12.724 -12.377 5.203 1.00 95.00 84 SER A O 1
ATOM 633 N N . LEU A 1 85 ? 11.197 -10.809 4.654 1.00 95.88 85 LEU A N 1
ATOM 634 C CA . LEU A 1 85 ? 10.087 -11.462 5.330 1.00 95.88 85 LEU A CA 1
ATOM 635 C C . LEU A 1 85 ? 9.801 -12.824 4.671 1.00 95.88 85 LEU A C 1
ATOM 637 O O . LEU A 1 85 ? 9.713 -12.907 3.442 1.00 95.88 85 LEU A O 1
ATOM 641 N N . PRO A 1 86 ? 9.640 -13.905 5.454 1.00 93.75 86 PRO A N 1
ATOM 642 C CA . PRO A 1 86 ? 9.167 -15.171 4.915 1.00 93.75 86 PRO A CA 1
ATOM 643 C C . PRO A 1 86 ? 7.825 -15.000 4.199 1.00 93.75 86 PRO A C 1
ATOM 645 O O . PRO A 1 86 ? 6.994 -14.188 4.607 1.00 93.75 86 PRO A O 1
ATOM 648 N N . LEU A 1 87 ? 7.599 -15.800 3.153 1.00 88.69 87 LEU A N 1
ATOM 649 C CA . LEU A 1 87 ? 6.277 -15.886 2.537 1.00 88.69 87 LEU A CA 1
ATOM 650 C C . LEU A 1 87 ? 5.246 -16.270 3.600 1.00 88.69 87 LEU A C 1
ATOM 652 O O . LEU A 1 87 ? 5.527 -17.111 4.457 1.00 88.69 87 LEU A O 1
ATOM 656 N N . ALA A 1 88 ? 4.071 -15.649 3.529 1.00 92.69 88 ALA A N 1
ATOM 657 C CA . ALA A 1 88 ? 3.015 -15.865 4.502 1.00 92.69 88 ALA A CA 1
ATOM 658 C C . ALA A 1 88 ? 2.625 -17.350 4.574 1.00 92.69 88 ALA A C 1
ATOM 660 O O . ALA A 1 88 ? 2.573 -18.053 3.562 1.00 92.69 88 ALA A O 1
ATOM 661 N N . GLU A 1 89 ? 2.346 -17.837 5.779 1.00 91.25 89 GLU A N 1
ATOM 662 C CA . GLU A 1 89 ? 1.789 -19.172 5.976 1.00 91.25 89 GLU A CA 1
ATOM 663 C C . GLU A 1 89 ? 0.263 -19.112 5.861 1.00 91.25 89 GLU A C 1
ATOM 665 O O . GLU A 1 89 ? -0.368 -18.131 6.250 1.00 91.25 89 GLU A O 1
ATOM 670 N N . ALA A 1 90 ? -0.351 -20.162 5.313 1.00 91.06 90 ALA A N 1
ATOM 671 C CA . ALA A 1 90 ? -1.805 -20.241 5.249 1.00 91.06 90 ALA A CA 1
ATOM 672 C C . ALA A 1 90 ? -2.385 -20.433 6.668 1.00 91.06 90 ALA A C 1
ATOM 674 O O . ALA A 1 90 ? -1.905 -21.320 7.384 1.00 91.06 90 ALA A O 1
ATOM 675 N N . PRO A 1 91 ? -3.412 -19.663 7.082 1.00 92.25 91 PRO A N 1
ATOM 676 C CA . PRO A 1 91 ? -4.008 -19.810 8.407 1.00 92.25 91 PRO A CA 1
ATOM 677 C C . PRO A 1 91 ? -4.558 -21.220 8.633 1.00 92.25 91 PRO A C 1
ATOM 679 O O . PRO A 1 91 ? -5.301 -21.756 7.810 1.00 92.25 91 PRO A O 1
ATOM 682 N N . ALA A 1 92 ? -4.188 -21.829 9.761 1.00 92.12 92 ALA A N 1
ATOM 683 C CA . ALA A 1 92 ? -4.535 -23.218 10.071 1.00 92.12 92 ALA A CA 1
ATOM 684 C C . ALA A 1 92 ? -6.015 -23.420 10.446 1.00 92.12 92 ALA A C 1
ATOM 686 O O . ALA A 1 92 ? -6.497 -24.552 10.478 1.00 92.12 92 ALA A O 1
ATOM 687 N N . ASP A 1 93 ? -6.719 -22.339 10.773 1.00 95.19 93 ASP A N 1
ATOM 688 C CA . ASP A 1 93 ? -8.132 -22.310 11.145 1.00 95.19 93 ASP A CA 1
ATOM 689 C C . ASP A 1 93 ? -9.074 -22.114 9.946 1.00 95.19 93 ASP A C 1
ATOM 691 O O . ASP A 1 93 ? -10.292 -22.232 10.101 1.00 95.19 93 ASP A O 1
ATOM 695 N N . LEU A 1 94 ? -8.529 -21.871 8.750 1.00 96.31 94 LEU A N 1
ATOM 696 C CA . LEU A 1 94 ? -9.299 -21.748 7.518 1.00 96.31 94 LEU A CA 1
ATOM 697 C C . LEU A 1 94 ? -9.310 -23.056 6.704 1.00 96.31 94 LEU A C 1
ATOM 699 O O . LEU A 1 94 ? -8.342 -23.822 6.731 1.00 96.31 94 LEU A O 1
ATOM 703 N N . PRO A 1 95 ? -10.393 -23.328 5.950 1.00 96.88 95 PRO A N 1
ATOM 704 C CA . PRO A 1 95 ? -10.465 -24.484 5.063 1.00 96.88 95 PRO A CA 1
ATOM 705 C C . PRO A 1 95 ? -9.344 -24.515 4.017 1.00 96.88 95 PRO A C 1
ATOM 707 O O . PRO A 1 95 ? -8.960 -23.488 3.457 1.00 96.88 95 PRO A O 1
ATOM 710 N N . THR A 1 96 ? -8.854 -25.725 3.741 1.00 96.19 96 THR A N 1
ATOM 711 C CA . THR A 1 96 ? -7.853 -26.012 2.694 1.00 96.19 96 THR A CA 1
ATOM 712 C C . THR A 1 96 ? -8.392 -26.939 1.600 1.00 96.19 96 THR A C 1
ATOM 714 O O . THR A 1 96 ? -7.720 -27.163 0.595 1.00 96.19 96 THR A O 1
ATOM 717 N N . ASP A 1 97 ? -9.592 -27.493 1.784 1.00 95.31 97 ASP A N 1
ATOM 718 C CA . ASP A 1 97 ? -10.232 -28.480 0.909 1.00 95.31 97 ASP A CA 1
ATOM 719 C C . ASP A 1 97 ? -11.324 -27.888 -0.000 1.00 95.31 97 ASP A C 1
ATOM 721 O O . ASP A 1 97 ? -11.920 -28.609 -0.803 1.00 95.31 97 ASP A O 1
ATOM 725 N N . ASP A 1 98 ? -11.558 -26.576 0.078 1.00 96.50 98 ASP A N 1
ATOM 726 C CA . ASP A 1 98 ? -12.533 -25.825 -0.719 1.00 96.50 98 ASP A CA 1
ATOM 727 C C . ASP A 1 98 ? -11.939 -25.189 -1.992 1.00 96.50 98 ASP A C 1
ATOM 729 O O . ASP A 1 98 ? -12.631 -24.468 -2.708 1.00 96.50 98 ASP A O 1
ATOM 733 N N . GLY A 1 99 ? -10.679 -25.494 -2.320 1.00 96.00 99 GLY A N 1
ATOM 734 C CA . GLY A 1 99 ? -10.003 -24.999 -3.517 1.00 96.00 99 GLY A CA 1
ATOM 735 C C . GLY A 1 99 ? -8.563 -25.498 -3.646 1.00 96.00 99 GLY A C 1
ATOM 736 O O . GLY A 1 99 ? -8.162 -26.485 -3.030 1.00 96.00 99 GLY A O 1
ATOM 737 N N . TRP A 1 100 ? -7.765 -24.828 -4.476 1.00 95.88 100 TRP A N 1
ATOM 738 C CA . TRP A 1 100 ? -6.327 -25.073 -4.589 1.00 95.88 100 TRP A CA 1
ATOM 739 C C . TRP A 1 100 ? -5.600 -24.559 -3.345 1.00 95.88 100 TRP A C 1
ATOM 741 O O . TRP A 1 100 ? -5.741 -23.392 -2.981 1.00 95.88 100 TRP A O 1
ATOM 751 N N . ALA A 1 101 ? -4.806 -25.426 -2.716 1.00 95.12 101 ALA A N 1
ATOM 752 C CA . ALA A 1 101 ? -4.041 -25.098 -1.514 1.00 95.12 101 ALA A CA 1
ATOM 753 C C . ALA A 1 101 ? -2.765 -24.274 -1.808 1.00 95.12 101 ALA A C 1
ATOM 755 O O . ALA A 1 101 ? -2.201 -23.646 -0.910 1.00 95.12 101 ALA A O 1
ATOM 756 N N . ASP A 1 102 ? -2.311 -24.246 -3.064 1.00 92.88 102 ASP A N 1
ATOM 757 C CA . ASP A 1 102 ? -1.100 -23.554 -3.505 1.00 92.88 102 ASP A CA 1
ATOM 758 C C . ASP A 1 102 ? -1.222 -23.005 -4.941 1.00 92.88 102 ASP A C 1
ATOM 760 O O . ASP A 1 102 ? -2.289 -23.042 -5.556 1.00 92.88 102 ASP A O 1
ATOM 764 N N . TYR A 1 103 ? -0.112 -22.472 -5.463 1.00 92.25 103 TYR A N 1
ATOM 765 C CA . TYR A 1 103 ? -0.001 -21.903 -6.811 1.00 92.25 103 TYR A CA 1
ATOM 766 C C . TYR A 1 103 ? 0.784 -22.806 -7.781 1.00 92.25 103 TYR A C 1
ATOM 768 O O . TYR A 1 103 ? 1.263 -22.328 -8.807 1.00 92.25 103 TYR A O 1
ATOM 776 N N . ALA A 1 104 ? 0.983 -24.091 -7.457 1.00 92.62 104 ALA A N 1
ATOM 777 C CA . ALA A 1 104 ? 1.862 -24.988 -8.219 1.00 92.62 104 ALA A CA 1
ATOM 778 C C . ALA A 1 104 ? 1.204 -25.575 -9.483 1.00 92.62 104 ALA A C 1
ATOM 780 O O . ALA A 1 104 ? 1.853 -26.290 -10.254 1.00 92.62 104 ALA A O 1
ATOM 781 N N . ALA A 1 105 ? -0.082 -25.291 -9.706 1.00 90.00 105 ALA A N 1
ATOM 782 C CA . ALA A 1 105 ? -0.777 -25.644 -10.936 1.00 90.00 105 ALA A CA 1
ATOM 783 C C . ALA A 1 105 ? -0.118 -24.981 -12.169 1.00 90.00 105 ALA A C 1
ATOM 785 O O . ALA A 1 105 ? 0.548 -23.951 -12.043 1.00 90.00 105 ALA A O 1
ATOM 786 N N . PRO A 1 106 ? -0.296 -25.539 -13.384 1.00 93.31 106 PRO A N 1
ATOM 787 C CA . PRO A 1 106 ? 0.171 -24.892 -14.607 1.00 93.31 106 PRO A CA 1
ATOM 788 C C . PRO A 1 106 ? -0.341 -23.451 -14.729 1.00 93.31 106 PRO A C 1
ATOM 790 O O . PRO A 1 106 ? -1.462 -23.162 -14.314 1.00 93.31 106 PRO A O 1
ATOM 793 N N . LEU A 1 107 ? 0.461 -22.576 -15.348 1.00 90.56 107 LEU A N 1
ATOM 794 C CA . LEU A 1 107 ? 0.085 -21.185 -15.609 1.00 90.56 107 LEU A CA 1
ATOM 795 C C . LEU A 1 107 ? -1.287 -21.118 -16.292 1.00 90.56 107 LEU A C 1
ATOM 797 O O . LEU A 1 107 ? -1.460 -21.639 -17.395 1.00 90.56 107 LEU A O 1
ATOM 801 N N . ASP A 1 108 ? -2.227 -20.433 -15.648 1.00 91.06 108 ASP A N 1
ATOM 802 C CA . ASP A 1 108 ? -3.548 -20.152 -16.194 1.00 91.06 108 ASP A CA 1
ATOM 803 C C . ASP A 1 108 ? -3.671 -18.643 -16.471 1.00 91.06 108 ASP A C 1
ATOM 805 O O . ASP A 1 108 ? -3.729 -17.859 -15.521 1.00 91.06 108 ASP A O 1
ATOM 809 N N . PRO A 1 109 ? -3.703 -18.204 -17.745 1.00 88.31 109 PRO A N 1
ATOM 810 C CA . PRO A 1 109 ? -3.880 -16.789 -18.077 1.00 88.31 109 PRO A CA 1
ATOM 811 C C . PRO A 1 109 ? -5.272 -16.253 -17.696 1.00 88.31 109 PRO A C 1
ATOM 813 O O . PRO A 1 109 ? -5.470 -15.041 -17.667 1.00 88.31 109 PRO A O 1
ATOM 816 N N . ASP A 1 110 ? -6.223 -17.142 -17.399 1.00 89.19 110 ASP A N 1
ATOM 817 C CA . ASP A 1 110 ? -7.597 -16.851 -16.994 1.00 89.19 110 ASP A CA 1
ATOM 818 C C . ASP A 1 110 ? -7.848 -17.149 -15.505 1.00 89.19 110 ASP A C 1
ATOM 820 O O . ASP A 1 110 ? -9.005 -17.348 -15.102 1.00 89.19 110 ASP A O 1
ATOM 824 N N . LEU A 1 111 ? -6.781 -17.199 -14.694 1.00 89.81 111 LEU A N 1
ATOM 825 C CA . LEU A 1 111 ? -6.853 -17.433 -13.253 1.00 89.81 111 LEU A CA 1
ATOM 826 C C . LEU A 1 111 ? -7.849 -16.470 -12.590 1.00 89.81 111 LEU A C 1
ATOM 828 O O . LEU A 1 111 ? -7.787 -15.254 -12.764 1.00 89.81 111 LEU A O 1
ATOM 832 N N . VAL A 1 112 ? -8.754 -17.039 -11.797 1.00 90.50 112 VAL A N 1
ATOM 833 C CA . VAL A 1 112 ? -9.662 -16.301 -10.913 1.00 90.50 112 VAL A CA 1
ATOM 834 C C . VAL A 1 112 ? -9.375 -16.725 -9.480 1.00 90.50 112 VAL A C 1
ATOM 836 O O . VAL A 1 112 ? -9.084 -17.900 -9.235 1.00 90.50 112 VAL A O 1
ATOM 839 N N . MET A 1 113 ? -9.412 -15.772 -8.551 1.00 91.06 113 MET A N 1
ATOM 840 C CA . MET A 1 113 ? -8.964 -15.996 -7.173 1.00 91.06 113 MET A CA 1
ATOM 841 C C . MET A 1 113 ? -9.827 -17.044 -6.457 1.00 91.06 113 MET A C 1
ATOM 843 O O . MET A 1 113 ? -9.308 -17.823 -5.670 1.00 91.06 113 MET A O 1
ATOM 847 N N . GLU A 1 114 ? -11.105 -17.167 -6.818 1.00 91.19 114 GLU A N 1
ATOM 848 C CA . GLU A 1 114 ? -12.067 -18.133 -6.265 1.00 91.19 114 GLU A CA 1
ATOM 849 C C . GLU A 1 114 ? -11.695 -19.607 -6.509 1.00 91.19 114 GLU A C 1
ATOM 851 O O . GLU A 1 114 ? -12.379 -20.503 -6.022 1.00 91.19 114 GLU A O 1
ATOM 856 N N . ARG A 1 115 ? -10.634 -19.888 -7.277 1.00 93.38 115 ARG A N 1
ATOM 857 C CA . ARG A 1 115 ? -10.085 -21.247 -7.399 1.00 93.38 115 ARG A CA 1
ATOM 858 C C . ARG A 1 115 ? -9.237 -21.664 -6.205 1.00 93.38 115 ARG A C 1
ATOM 860 O O . ARG A 1 115 ? -9.016 -22.861 -6.033 1.00 93.38 115 ARG A O 1
ATOM 867 N N . PHE A 1 116 ? -8.720 -20.712 -5.438 1.00 96.12 116 PHE A N 1
ATOM 868 C CA . PHE A 1 116 ? -7.890 -20.981 -4.272 1.00 96.12 116 PHE A CA 1
ATOM 869 C C . PHE A 1 116 ? -8.749 -21.289 -3.049 1.00 96.12 116 PHE A C 1
ATOM 871 O O . PHE A 1 116 ? -9.860 -20.782 -2.919 1.00 96.12 116 PHE A O 1
ATOM 878 N N . SER A 1 117 ? -8.219 -22.132 -2.163 1.00 97.19 117 SER A N 1
ATOM 879 C CA . SER A 1 117 ? -8.865 -22.433 -0.885 1.00 97.19 117 SER A CA 1
ATOM 880 C C . SER A 1 117 ? -8.976 -21.180 -0.011 1.00 97.19 117 SER A C 1
ATOM 882 O O . SER A 1 117 ? -8.200 -20.232 -0.183 1.00 97.19 117 SER A O 1
ATOM 884 N N . SER A 1 118 ? -9.888 -21.182 0.961 1.00 96.94 118 SER A N 1
ATOM 885 C CA . SER A 1 118 ? -10.040 -20.071 1.913 1.00 96.94 118 SER A CA 1
ATOM 886 C C . SER A 1 118 ? -8.720 -19.723 2.618 1.00 96.94 118 SER A C 1
ATOM 888 O O . SER A 1 118 ? -8.353 -18.550 2.709 1.00 96.94 118 SER A O 1
ATOM 890 N N . ALA A 1 119 ? -7.961 -20.733 3.058 1.00 96.88 119 ALA A N 1
ATOM 891 C CA . ALA A 1 119 ? -6.658 -20.532 3.693 1.00 96.88 119 ALA A CA 1
ATOM 892 C C . ALA A 1 119 ? -5.615 -19.952 2.720 1.00 96.88 119 ALA A C 1
ATOM 894 O O . ALA A 1 119 ? -4.828 -19.074 3.080 1.00 96.88 119 ALA A O 1
ATOM 895 N N . THR A 1 120 ? -5.622 -20.400 1.462 1.00 96.75 120 THR A N 1
ATOM 896 C CA . THR A 1 120 ? -4.732 -19.864 0.423 1.00 96.75 120 THR A CA 1
ATOM 897 C C . THR A 1 120 ? -5.084 -18.423 0.065 1.00 96.75 120 THR A C 1
ATOM 899 O O . THR A 1 120 ? -4.177 -17.623 -0.130 1.00 96.75 120 THR A O 1
ATOM 902 N N . LEU A 1 121 ? -6.368 -18.060 0.019 1.00 96.19 121 LEU A N 1
ATOM 903 C CA . LEU A 1 121 ? -6.806 -16.683 -0.221 1.00 96.19 121 LEU A CA 1
ATOM 904 C C . LEU A 1 121 ? -6.336 -15.730 0.879 1.00 96.19 121 LEU A C 1
ATOM 906 O O . LEU A 1 121 ? -5.844 -14.648 0.567 1.00 96.19 121 LEU A O 1
ATOM 910 N N . ALA A 1 122 ? -6.418 -16.142 2.146 1.00 95.19 122 ALA A N 1
ATOM 911 C CA . ALA A 1 122 ? -5.887 -15.351 3.255 1.00 95.19 122 ALA A CA 1
ATOM 912 C C . ALA A 1 122 ? -4.367 -15.139 3.132 1.00 95.19 122 ALA A C 1
ATOM 914 O O . ALA A 1 122 ? -3.889 -14.016 3.276 1.00 95.19 122 ALA A O 1
ATOM 915 N N . ARG A 1 123 ? -3.619 -16.187 2.755 1.00 96.00 123 ARG A N 1
ATOM 916 C CA . ARG A 1 123 ? -2.184 -16.075 2.445 1.00 96.00 123 ARG A CA 1
ATOM 917 C C . ARG A 1 123 ? -1.906 -15.093 1.300 1.00 96.00 123 ARG A C 1
ATOM 919 O O . ARG A 1 123 ? -1.001 -14.272 1.417 1.00 96.00 123 ARG A O 1
ATOM 926 N N . ILE A 1 124 ? -2.681 -15.149 0.211 1.00 95.69 124 ILE A N 1
ATOM 927 C CA . ILE A 1 124 ? -2.563 -14.193 -0.907 1.00 95.69 124 ILE A CA 1
ATOM 928 C C . ILE A 1 124 ? -2.774 -12.761 -0.404 1.00 95.69 124 ILE A C 1
ATOM 930 O O . ILE A 1 124 ? -2.042 -11.868 -0.820 1.00 95.69 124 ILE A O 1
ATOM 934 N N . CYS A 1 125 ? -3.753 -12.519 0.474 1.00 95.50 125 CYS A N 1
ATOM 935 C CA . CYS A 1 125 ? -3.992 -11.182 1.022 1.00 95.50 125 CYS A CA 1
ATOM 936 C C . CYS A 1 125 ? -2.761 -10.629 1.755 1.00 95.50 125 CYS A C 1
ATOM 938 O O . CYS A 1 125 ? -2.396 -9.477 1.519 1.00 95.50 125 CYS A O 1
ATOM 940 N N . ASP A 1 126 ? -2.089 -11.449 2.566 1.00 96.50 126 ASP A N 1
ATOM 941 C CA . ASP A 1 126 ? -0.840 -11.071 3.239 1.00 96.50 126 ASP A CA 1
ATOM 942 C C . ASP A 1 126 ? 0.301 -10.803 2.242 1.00 96.50 126 ASP A C 1
ATOM 944 O O . ASP A 1 126 ? 1.014 -9.802 2.357 1.00 96.50 126 ASP A O 1
ATOM 948 N N . GLU A 1 127 ? 0.450 -11.656 1.223 1.00 96.31 127 GLU A N 1
ATOM 949 C CA . GLU A 1 127 ? 1.444 -11.479 0.154 1.00 96.31 127 GLU A CA 1
ATOM 950 C C . GLU A 1 127 ? 1.198 -10.177 -0.638 1.00 96.31 127 GLU A C 1
ATOM 952 O O . GLU A 1 127 ? 2.140 -9.443 -0.942 1.00 96.31 127 GLU A O 1
ATOM 957 N N . VAL A 1 128 ? -0.063 -9.847 -0.938 1.00 95.25 128 VAL A N 1
ATOM 958 C CA . VAL A 1 128 ? -0.456 -8.606 -1.631 1.00 95.25 128 VAL A CA 1
ATOM 959 C C . VAL A 1 128 ? -0.237 -7.376 -0.748 1.00 95.25 128 VAL A C 1
ATOM 961 O O . VAL A 1 128 ? 0.237 -6.350 -1.243 1.00 95.25 128 VAL A O 1
ATOM 964 N N . ALA A 1 129 ? -0.535 -7.459 0.550 1.00 97.31 129 ALA A N 1
ATOM 965 C CA . ALA A 1 129 ? -0.262 -6.369 1.483 1.00 97.31 129 ALA A CA 1
ATOM 966 C C . ALA A 1 129 ? 1.247 -6.072 1.555 1.00 97.31 129 ALA A C 1
ATOM 968 O O . ALA A 1 129 ? 1.659 -4.918 1.396 1.00 97.31 129 ALA A O 1
ATOM 969 N N . LEU A 1 130 ? 2.083 -7.115 1.647 1.00 97.56 130 LEU A N 1
ATOM 970 C CA . LEU A 1 130 ? 3.541 -6.974 1.625 1.00 97.56 130 LEU A CA 1
ATOM 971 C C . LEU A 1 130 ? 4.048 -6.346 0.317 1.00 97.56 130 LEU A C 1
ATOM 973 O O . LEU A 1 130 ? 4.930 -5.490 0.354 1.00 97.56 130 LEU A O 1
ATOM 977 N N . GLN A 1 131 ? 3.478 -6.708 -0.838 1.00 96.06 131 GLN A N 1
ATOM 978 C CA . GLN A 1 131 ? 3.813 -6.057 -2.114 1.00 96.06 131 GLN A CA 1
ATOM 979 C C . GLN A 1 131 ? 3.526 -4.548 -2.084 1.00 96.06 131 GLN A C 1
ATOM 981 O O . GLN A 1 131 ? 4.316 -3.766 -2.618 1.00 96.06 131 GLN A O 1
ATOM 986 N N . GLY A 1 132 ? 2.436 -4.127 -1.433 1.00 96.81 132 GLY A N 1
ATOM 987 C CA . GLY A 1 132 ? 2.123 -2.714 -1.207 1.00 96.81 132 GLY A CA 1
ATOM 988 C C . GLY A 1 132 ? 3.188 -2.005 -0.366 1.00 96.81 132 GLY A C 1
ATOM 989 O O . GLY A 1 132 ? 3.668 -0.938 -0.756 1.00 96.81 132 GLY A O 1
ATOM 990 N N . HIS A 1 133 ? 3.617 -2.631 0.733 1.00 97.88 133 HIS A N 1
ATOM 991 C CA . HIS A 1 133 ? 4.707 -2.122 1.568 1.00 97.88 133 HIS A CA 1
ATOM 992 C C . HIS A 1 133 ? 6.028 -2.011 0.799 1.00 97.88 133 HIS A C 1
ATOM 994 O O . HIS A 1 133 ? 6.658 -0.956 0.837 1.00 97.88 133 HIS A O 1
ATOM 1000 N N . LEU A 1 134 ? 6.412 -3.045 0.044 1.00 97.06 134 LEU A N 1
ATOM 1001 C CA . LEU A 1 134 ? 7.623 -3.051 -0.785 1.00 97.06 134 LEU A CA 1
ATOM 1002 C C . LEU A 1 134 ? 7.600 -1.939 -1.841 1.00 97.06 134 LEU A C 1
ATOM 1004 O O . LEU A 1 134 ? 8.591 -1.230 -2.020 1.00 97.06 134 LEU A O 1
ATOM 1008 N N . LEU A 1 135 ? 6.460 -1.753 -2.513 1.00 95.88 135 LEU A N 1
ATOM 1009 C CA . LEU A 1 135 ? 6.287 -0.689 -3.500 1.00 95.88 135 LEU A CA 1
ATOM 1010 C C . LEU A 1 135 ? 6.405 0.695 -2.856 1.00 95.88 135 LEU A C 1
ATOM 1012 O O . LEU A 1 135 ? 7.098 1.566 -3.386 1.00 95.88 135 LEU A O 1
ATOM 1016 N N . SER A 1 136 ? 5.749 0.897 -1.711 1.00 97.25 136 SER A N 1
ATOM 1017 C CA . SER A 1 136 ? 5.833 2.163 -0.987 1.00 97.25 136 SER A CA 1
ATOM 1018 C C . SER A 1 136 ? 7.247 2.432 -0.486 1.00 97.25 136 SER A C 1
ATOM 1020 O O . SER A 1 136 ? 7.717 3.558 -0.599 1.00 97.25 136 SER A O 1
ATOM 1022 N N . HIS A 1 137 ? 7.936 1.427 0.051 1.00 97.50 137 HIS A N 1
ATOM 1023 C CA . HIS A 1 137 ? 9.307 1.570 0.537 1.00 97.50 137 HIS A CA 1
ATOM 1024 C C . HIS A 1 137 ? 10.238 1.971 -0.606 1.00 97.50 137 HIS A C 1
ATOM 1026 O O . HIS A 1 137 ? 10.891 3.005 -0.513 1.00 97.50 137 HIS A O 1
ATOM 1032 N N . ALA A 1 138 ? 10.201 1.249 -1.731 1.00 95.94 138 ALA A N 1
ATOM 1033 C CA . ALA A 1 138 ? 11.000 1.580 -2.912 1.00 95.94 138 ALA A CA 1
ATOM 1034 C C . ALA A 1 138 ? 10.745 3.011 -3.419 1.00 95.94 138 ALA A C 1
ATOM 1036 O O . ALA A 1 138 ? 11.686 3.729 -3.766 1.00 95.94 138 ALA A O 1
ATOM 1037 N N . TYR A 1 139 ? 9.479 3.443 -3.430 1.00 96.00 139 TYR A N 1
ATOM 1038 C CA . TYR A 1 139 ? 9.111 4.815 -3.775 1.00 96.00 139 TYR A CA 1
ATOM 1039 C C . TYR A 1 139 ? 9.717 5.832 -2.799 1.00 96.00 139 TYR A C 1
ATOM 1041 O O . TYR A 1 139 ? 10.352 6.796 -3.229 1.00 96.00 139 TYR A O 1
ATOM 1049 N N . LEU A 1 140 ? 9.561 5.611 -1.493 1.00 97.00 140 LEU A N 1
ATOM 1050 C CA . LEU A 1 140 ? 10.039 6.537 -0.468 1.00 97.00 140 LEU A CA 1
ATOM 1051 C C . LEU A 1 140 ? 11.564 6.617 -0.407 1.00 97.00 140 LEU A C 1
ATOM 1053 O O . LEU A 1 140 ? 12.086 7.702 -0.162 1.00 97.00 140 LEU A O 1
ATOM 1057 N N . THR A 1 141 ? 12.280 5.529 -0.700 1.00 95.88 141 THR A N 1
ATOM 1058 C CA . THR A 1 141 ? 13.743 5.559 -0.847 1.00 95.88 141 THR A CA 1
ATOM 1059 C C . THR A 1 141 ? 14.145 6.534 -1.952 1.00 95.88 141 THR A C 1
ATOM 1061 O O . THR A 1 141 ? 14.962 7.423 -1.730 1.00 95.88 141 THR A O 1
ATOM 1064 N N . GLN A 1 142 ? 13.505 6.444 -3.122 1.00 94.56 142 GLN A N 1
ATOM 1065 C CA . GLN A 1 142 ? 13.803 7.343 -4.238 1.00 94.56 142 GLN A CA 1
ATOM 1066 C C . GLN A 1 142 ? 13.424 8.802 -3.939 1.00 94.56 142 GLN A C 1
ATOM 1068 O O . GLN A 1 142 ? 14.117 9.723 -4.373 1.00 94.56 142 GLN A O 1
ATOM 1073 N N . VAL A 1 143 ? 12.329 9.028 -3.208 1.00 97.25 143 VAL A N 1
ATOM 1074 C CA . VAL A 1 143 ? 11.916 10.367 -2.759 1.00 97.25 143 VAL A CA 1
ATOM 1075 C C . VAL A 1 143 ? 12.940 10.957 -1.789 1.00 97.25 143 VAL A C 1
ATOM 1077 O O . VAL A 1 143 ? 13.328 12.114 -1.953 1.00 97.25 143 VAL A O 1
ATOM 1080 N N . ALA A 1 144 ? 13.405 10.171 -0.816 1.00 95.94 144 ALA A N 1
ATOM 1081 C CA . ALA A 1 144 ? 14.399 10.599 0.166 1.00 95.94 144 ALA A CA 1
ATOM 1082 C C . ALA A 1 144 ? 15.755 10.942 -0.476 1.00 95.94 144 ALA A C 1
ATOM 1084 O O . ALA A 1 144 ? 16.425 11.868 -0.024 1.00 95.94 144 ALA A O 1
ATOM 1085 N N . ASP A 1 145 ? 16.128 10.257 -1.561 1.00 95.69 145 ASP A N 1
ATOM 1086 C CA . ASP A 1 145 ? 17.345 10.563 -2.325 1.00 95.69 145 ASP A CA 1
ATOM 1087 C C . ASP A 1 145 ? 17.259 11.892 -3.098 1.00 95.69 145 ASP A C 1
ATOM 1089 O O . ASP A 1 145 ? 18.283 12.518 -3.388 1.00 95.69 145 ASP A O 1
ATOM 1093 N N . LEU A 1 146 ? 16.048 12.325 -3.466 1.00 96.69 146 LEU A N 1
ATOM 1094 C CA . LEU A 1 146 ? 15.825 13.490 -4.330 1.00 96.69 146 LEU A CA 1
ATOM 1095 C C . LEU A 1 146 ? 15.440 14.759 -3.571 1.00 96.69 146 LEU A C 1
ATOM 1097 O O . LEU A 1 146 ? 15.689 15.861 -4.069 1.00 96.69 146 LEU A O 1
ATOM 1101 N N . LEU A 1 147 ? 14.806 14.621 -2.408 1.00 98.06 147 LEU A N 1
ATOM 1102 C CA . LEU A 1 147 ? 14.197 15.734 -1.688 1.00 98.06 147 LEU A CA 1
ATOM 1103 C C . LEU A 1 147 ? 14.846 15.970 -0.318 1.00 98.06 147 LEU A C 1
ATOM 1105 O O . LEU A 1 147 ? 15.336 15.039 0.319 1.00 98.06 147 LEU A O 1
ATOM 1109 N N . PRO A 1 148 ? 14.816 17.215 0.192 1.00 97.69 148 PRO A N 1
ATOM 1110 C CA . PRO A 1 148 ? 15.133 17.487 1.588 1.00 97.69 148 PRO A CA 1
ATOM 1111 C C . PRO A 1 148 ? 14.254 16.659 2.546 1.00 97.69 148 PRO A C 1
ATOM 1113 O O . PRO A 1 148 ? 13.085 16.421 2.239 1.00 97.69 148 PRO A O 1
ATOM 1116 N N . PRO A 1 149 ? 14.744 16.299 3.751 1.00 96.06 149 PRO A N 1
ATOM 1117 C CA . PRO A 1 149 ? 14.016 15.414 4.667 1.00 96.06 149 PRO A CA 1
ATOM 1118 C C . PRO A 1 149 ? 12.586 15.857 5.009 1.00 96.06 149 PRO A C 1
ATOM 1120 O O . PRO A 1 149 ? 11.689 15.025 5.098 1.00 96.06 149 PRO A O 1
ATOM 1123 N N . ALA A 1 150 ? 12.356 17.163 5.181 1.00 96.00 150 ALA A N 1
ATOM 1124 C CA . ALA A 1 150 ? 11.026 17.690 5.490 1.00 96.00 150 ALA A CA 1
ATOM 1125 C C . ALA A 1 150 ? 10.037 17.498 4.327 1.00 96.00 150 ALA A C 1
ATOM 1127 O O . ALA A 1 150 ? 8.889 17.117 4.554 1.00 96.00 150 ALA A O 1
ATOM 1128 N N . ASP A 1 151 ? 10.502 17.707 3.094 1.00 97.69 151 ASP A N 1
ATOM 1129 C CA . ASP A 1 151 ? 9.694 17.549 1.885 1.00 97.69 151 ASP A CA 1
ATOM 1130 C C . ASP A 1 151 ? 9.435 16.061 1.604 1.00 97.69 151 ASP A C 1
ATOM 1132 O O . ASP A 1 151 ? 8.318 15.680 1.263 1.00 97.69 151 ASP A O 1
ATOM 1136 N N . ALA A 1 152 ? 10.434 15.198 1.824 1.00 97.44 152 ALA A N 1
ATOM 1137 C CA . ALA A 1 152 ? 10.279 13.749 1.714 1.00 97.44 152 ALA A CA 1
ATOM 1138 C C . ALA A 1 152 ? 9.249 13.198 2.716 1.00 97.44 152 ALA A C 1
ATOM 1140 O O . ALA A 1 152 ? 8.395 12.394 2.342 1.00 97.44 152 ALA A O 1
ATOM 1141 N N . ALA A 1 153 ? 9.282 13.669 3.968 1.00 96.62 153 ALA A N 1
ATOM 1142 C CA . ALA A 1 153 ? 8.301 13.290 4.984 1.00 96.62 153 ALA A CA 1
ATOM 1143 C C . ALA A 1 153 ? 6.879 13.751 4.620 1.00 96.62 153 ALA A C 1
ATOM 1145 O O . A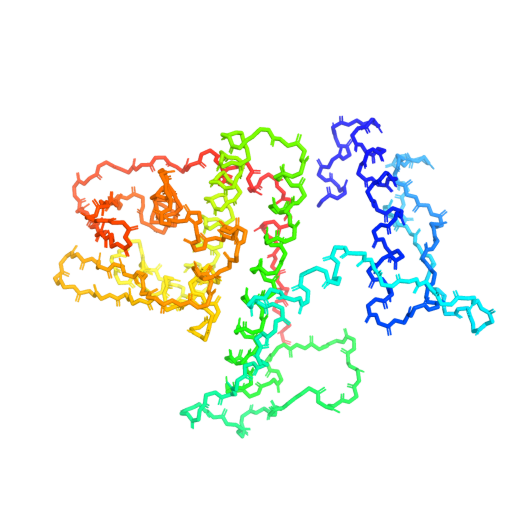LA A 1 153 ? 5.912 13.030 4.859 1.00 96.62 153 ALA A O 1
ATOM 1146 N N . GLU A 1 154 ? 6.740 14.933 4.014 1.00 97.00 154 GLU A N 1
ATOM 1147 C CA . GLU A 1 154 ? 5.445 15.413 3.527 1.00 97.00 154 GLU A CA 1
ATOM 1148 C C . GLU A 1 154 ? 4.912 14.560 2.375 1.00 97.00 154 GLU A C 1
ATOM 1150 O O . GLU A 1 154 ? 3.756 14.135 2.409 1.00 97.00 154 GLU A O 1
ATOM 1155 N N . VAL A 1 155 ? 5.761 14.229 1.401 1.00 97.62 155 VAL A N 1
ATOM 1156 C CA . VAL A 1 155 ? 5.401 13.315 0.309 1.00 97.62 155 VAL A CA 1
ATOM 1157 C C . VAL A 1 155 ? 4.984 11.946 0.852 1.00 97.62 155 VAL A C 1
ATOM 1159 O O . VAL A 1 155 ? 3.987 11.391 0.390 1.00 97.62 155 VAL A O 1
ATOM 1162 N N . ALA A 1 156 ? 5.685 11.425 1.864 1.00 97.75 156 ALA A N 1
ATOM 1163 C CA . ALA A 1 156 ? 5.338 10.158 2.501 1.00 97.75 156 ALA A CA 1
ATOM 1164 C C . ALA A 1 156 ? 3.937 10.185 3.127 1.00 97.75 156 ALA A C 1
ATOM 1166 O O . ALA A 1 156 ? 3.126 9.297 2.856 1.00 97.75 156 ALA A O 1
ATOM 1167 N N . ARG A 1 157 ? 3.615 11.234 3.897 1.00 97.56 157 ARG A N 1
ATOM 1168 C CA . ARG A 1 157 ? 2.279 11.410 4.493 1.00 97.56 157 ARG A CA 1
ATOM 1169 C C . ARG A 1 157 ? 1.189 11.525 3.437 1.00 97.56 157 ARG A C 1
ATOM 1171 O O . ARG A 1 157 ? 0.161 10.860 3.549 1.00 97.56 157 ARG A O 1
ATOM 1178 N N . GLN A 1 158 ? 1.406 12.343 2.406 1.00 97.44 158 GLN A N 1
ATOM 1179 C CA . GLN A 1 158 ? 0.418 12.542 1.346 1.00 97.44 158 GLN A CA 1
ATOM 1180 C C . GLN A 1 158 ? 0.160 11.254 0.558 1.00 97.44 158 GLN A C 1
ATOM 1182 O O . GLN A 1 158 ? -1.000 10.914 0.309 1.00 97.44 158 GLN A O 1
ATOM 1187 N N . GLN A 1 159 ? 1.224 10.520 0.212 1.00 97.00 159 GLN A N 1
ATOM 1188 C CA . GLN A 1 159 ? 1.122 9.236 -0.479 1.00 97.00 159 GLN A CA 1
ATOM 1189 C C . GLN A 1 159 ? 0.374 8.207 0.375 1.00 97.00 159 GLN A C 1
ATOM 1191 O O . GLN A 1 159 ? -0.564 7.584 -0.126 1.00 97.00 159 GLN A O 1
ATOM 1196 N N . ALA A 1 160 ? 0.735 8.077 1.655 1.00 97.88 160 ALA A N 1
ATOM 1197 C CA . ALA A 1 160 ? 0.109 7.134 2.575 1.00 97.88 160 ALA A CA 1
ATOM 1198 C C . ALA A 1 160 ? -1.377 7.455 2.801 1.00 97.88 160 ALA A C 1
ATOM 1200 O O . ALA A 1 160 ? -2.222 6.572 2.676 1.00 97.88 160 ALA A O 1
ATOM 1201 N N . ALA A 1 161 ? -1.724 8.719 3.066 1.00 98.31 161 ALA A N 1
ATOM 1202 C CA . ALA A 1 161 ? -3.108 9.130 3.303 1.00 98.31 161 ALA A CA 1
ATOM 1203 C C . ALA A 1 161 ? -3.991 8.952 2.057 1.00 98.31 161 ALA A C 1
ATOM 1205 O O . ALA A 1 161 ? -5.118 8.461 2.159 1.00 98.31 161 ALA A O 1
ATOM 1206 N N . GLY A 1 162 ? -3.474 9.308 0.875 1.00 97.12 162 GLY A N 1
ATOM 1207 C CA . GLY A 1 162 ? -4.205 9.175 -0.385 1.00 97.12 162 GLY A CA 1
ATOM 1208 C C . GLY A 1 162 ? -4.567 7.724 -0.703 1.00 97.12 162 GLY A C 1
ATOM 1209 O O . GLY A 1 162 ? -5.742 7.410 -0.916 1.00 97.12 162 GLY A O 1
ATOM 1210 N N . VAL A 1 163 ? -3.578 6.820 -0.666 1.00 96.00 163 VAL A N 1
ATOM 1211 C CA . VAL A 1 163 ? -3.817 5.392 -0.932 1.00 96.00 163 VAL A CA 1
ATOM 1212 C C . VAL A 1 163 ? -4.687 4.753 0.150 1.00 96.00 163 VAL A C 1
ATOM 1214 O O . VAL A 1 163 ? -5.602 3.998 -0.183 1.00 96.00 163 VAL A O 1
ATOM 1217 N N . ALA A 1 164 ? -4.465 5.092 1.423 1.00 98.00 164 ALA A N 1
ATOM 1218 C CA . ALA A 1 164 ? -5.213 4.516 2.533 1.00 98.00 164 ALA A CA 1
ATOM 1219 C C . ALA A 1 164 ? -6.706 4.863 2.465 1.00 98.00 164 ALA A C 1
ATOM 1221 O O . ALA A 1 164 ? -7.549 3.978 2.589 1.00 98.00 164 ALA A O 1
ATOM 1222 N N . GLY A 1 165 ? -7.059 6.117 2.164 1.00 98.06 165 GLY A N 1
ATOM 1223 C CA . GLY A 1 165 ? -8.464 6.497 1.999 1.00 98.06 165 GLY A CA 1
ATOM 1224 C C . GLY A 1 165 ? -9.149 5.779 0.829 1.00 98.06 165 GLY A C 1
ATOM 1225 O O . GLY A 1 165 ? -10.241 5.233 0.995 1.00 98.06 165 GLY A O 1
ATOM 1226 N N . VAL A 1 166 ? -8.502 5.695 -0.343 1.00 96.94 166 VAL A N 1
ATOM 1227 C CA . VAL A 1 166 ? -9.072 4.986 -1.510 1.00 96.94 166 VAL A CA 1
ATOM 1228 C C . VAL A 1 166 ? -9.275 3.500 -1.220 1.00 96.94 166 VAL A C 1
ATOM 1230 O O . VAL A 1 166 ? -10.330 2.942 -1.536 1.00 96.94 166 VAL A O 1
ATOM 1233 N N . VAL A 1 167 ? -8.284 2.853 -0.604 1.00 96.75 167 VAL A N 1
ATOM 1234 C CA . VAL A 1 167 ? -8.376 1.439 -0.226 1.00 96.75 167 VAL A CA 1
ATOM 1235 C C . VAL A 1 167 ? -9.488 1.230 0.800 1.00 96.75 167 VAL A C 1
ATOM 1237 O O . VAL A 1 167 ? -10.301 0.326 0.615 1.00 96.75 167 VAL A O 1
ATOM 1240 N N . ALA A 1 168 ? -9.613 2.105 1.800 1.00 98.19 168 ALA A N 1
ATOM 1241 C CA . ALA A 1 168 ? -10.680 2.045 2.793 1.00 98.19 168 ALA A CA 1
ATOM 1242 C C . ALA A 1 168 ? -12.084 2.107 2.166 1.00 98.19 168 ALA A C 1
ATOM 1244 O O . ALA A 1 168 ? -12.927 1.271 2.493 1.00 98.19 168 ALA A O 1
ATOM 1245 N N . LYS A 1 169 ? -12.332 3.009 1.199 1.00 96.62 169 LYS A N 1
ATOM 1246 C CA . LYS A 1 169 ? -13.621 3.071 0.469 1.00 96.62 169 LYS A CA 1
ATOM 1247 C C . LYS A 1 169 ? -13.921 1.762 -0.253 1.00 96.62 169 LYS A C 1
ATOM 1249 O O . LYS A 1 169 ? -15.049 1.268 -0.228 1.00 96.62 169 LYS A O 1
ATOM 1254 N N . ARG A 1 170 ? -12.904 1.201 -0.914 1.00 95.12 170 ARG A N 1
ATOM 1255 C CA . ARG A 1 170 ? -13.038 -0.042 -1.684 1.00 95.12 170 ARG A CA 1
ATOM 1256 C C . ARG A 1 170 ? -13.297 -1.238 -0.774 1.00 95.12 170 ARG A C 1
ATOM 1258 O O . ARG A 1 170 ? -14.172 -2.039 -1.089 1.00 95.12 170 ARG A O 1
ATOM 1265 N N . LEU A 1 171 ? -12.586 -1.334 0.348 1.00 96.56 171 LEU A N 1
ATOM 1266 C CA . LEU A 1 171 ? -12.805 -2.368 1.358 1.00 96.56 171 LEU A CA 1
ATOM 1267 C C . LEU A 1 171 ? -14.190 -2.235 1.988 1.00 96.56 171 LEU A C 1
ATOM 1269 O O . LEU A 1 171 ? -14.915 -3.223 2.046 1.00 96.56 171 LEU A O 1
ATOM 1273 N N . ALA A 1 172 ? -14.608 -1.022 2.361 1.00 97.62 172 ALA A N 1
ATOM 1274 C CA . ALA A 1 172 ? -15.929 -0.795 2.936 1.00 97.62 172 ALA A CA 1
ATOM 1275 C C . ALA A 1 172 ? -17.052 -1.249 1.987 1.00 97.62 172 ALA A C 1
ATOM 1277 O O . ALA A 1 172 ? -17.963 -1.976 2.386 1.00 97.62 172 ALA A O 1
ATOM 1278 N N . ALA A 1 173 ? -16.943 -0.888 0.703 1.00 95.31 173 ALA A N 1
ATOM 1279 C CA . ALA A 1 173 ? -17.886 -1.312 -0.327 1.00 95.31 173 ALA A CA 1
ATOM 1280 C C . ALA A 1 173 ? -17.857 -2.830 -0.579 1.00 95.31 173 ALA A C 1
ATOM 1282 O O . ALA A 1 173 ? -18.911 -3.432 -0.783 1.00 95.31 173 ALA A O 1
ATOM 1283 N N . ALA A 1 174 ? -16.674 -3.454 -0.567 1.00 93.75 174 ALA A N 1
ATOM 1284 C CA . ALA A 1 174 ? -16.519 -4.894 -0.779 1.00 93.75 174 ALA A CA 1
ATOM 1285 C C . ALA A 1 174 ? -17.067 -5.727 0.392 1.00 93.75 174 ALA A C 1
ATOM 1287 O O . ALA A 1 174 ? -17.693 -6.760 0.159 1.00 93.75 174 ALA A O 1
ATOM 1288 N N . LEU A 1 175 ? -16.865 -5.263 1.629 1.00 96.19 175 LEU A N 1
ATOM 1289 C CA . LEU A 1 175 ? -17.354 -5.904 2.852 1.00 96.19 175 LEU A CA 1
ATOM 1290 C C . LEU A 1 175 ? -18.834 -5.593 3.136 1.00 96.19 175 LEU A C 1
ATOM 1292 O O . LEU A 1 175 ? -19.471 -6.306 3.907 1.00 96.19 175 LEU A O 1
ATOM 1296 N N . GLY A 1 176 ? -19.391 -4.546 2.518 1.00 97.38 176 GLY A N 1
ATOM 1297 C CA . GLY A 1 176 ? -20.779 -4.126 2.724 1.00 97.38 176 GLY A CA 1
ATOM 1298 C C . GLY A 1 176 ? -21.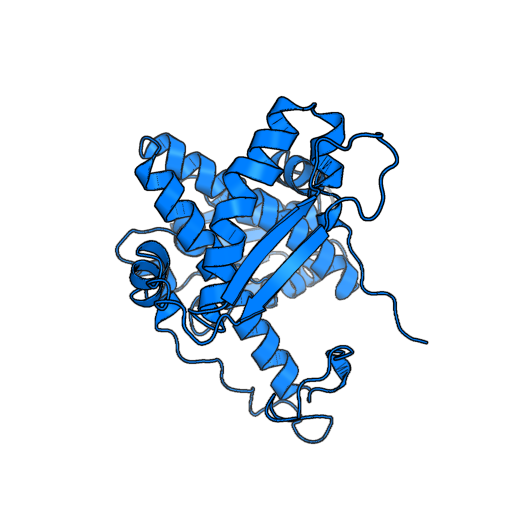037 -3.555 4.120 1.00 97.38 176 GLY A C 1
ATOM 1299 O O . GLY A 1 176 ? -22.118 -3.756 4.671 1.00 97.38 176 GLY A O 1
ATOM 1300 N N . VAL A 1 177 ? -20.043 -2.883 4.702 1.00 97.94 177 VAL A N 1
ATOM 1301 C CA . VAL A 1 177 ? -20.122 -2.341 6.066 1.00 97.94 177 VAL A CA 1
ATOM 1302 C C . VAL A 1 177 ? -20.788 -0.965 6.114 1.00 97.94 177 VAL A C 1
ATOM 1304 O O . VAL A 1 177 ? -20.807 -0.229 5.126 1.00 97.94 177 VAL A O 1
ATOM 1307 N N . GLY A 1 178 ? -21.345 -0.623 7.277 1.00 97.06 178 GLY A N 1
ATOM 1308 C CA . GLY A 1 178 ? -21.923 0.692 7.545 1.00 97.06 178 GLY A CA 1
ATOM 1309 C C . GLY A 1 178 ? -20.869 1.755 7.889 1.00 97.06 178 GLY A C 1
ATOM 1310 O O . GLY A 1 178 ? -19.738 1.412 8.236 1.00 97.06 178 GLY A O 1
ATOM 1311 N N . PRO A 1 179 ? -21.232 3.050 7.827 1.00 96.81 179 PRO A N 1
ATOM 1312 C CA . PRO A 1 179 ? -20.376 4.166 8.231 1.00 96.81 179 PRO A CA 1
ATOM 1313 C C . PRO A 1 179 ? -20.383 4.342 9.759 1.00 96.81 179 PRO A C 1
ATOM 1315 O O . PRO A 1 179 ? -20.683 5.417 10.273 1.00 96.81 179 PRO A O 1
ATOM 1318 N N . ASP A 1 180 ? -20.108 3.264 10.485 1.00 96.06 180 ASP A N 1
ATOM 1319 C CA . ASP A 1 180 ? -20.121 3.204 11.944 1.00 96.06 180 ASP A CA 1
ATOM 1320 C C . ASP A 1 180 ? -18.808 2.614 12.480 1.00 96.06 180 ASP A C 1
ATOM 1322 O O . ASP A 1 180 ? -17.907 2.234 11.726 1.00 96.06 180 ASP A O 1
ATOM 1326 N N . LEU A 1 181 ? -18.681 2.564 13.807 1.00 96.69 181 LEU A N 1
ATOM 1327 C CA . LEU A 1 181 ? -17.476 2.070 14.468 1.00 96.69 181 LEU A CA 1
ATOM 1328 C C . LEU A 1 181 ? -17.168 0.606 14.110 1.00 96.69 181 LEU A C 1
ATOM 1330 O O . LEU A 1 181 ? -16.003 0.245 13.949 1.00 96.69 181 LEU A O 1
ATOM 1334 N N . ALA A 1 182 ? -18.200 -0.229 13.953 1.00 97.44 182 ALA A N 1
ATOM 1335 C CA . ALA A 1 182 ? -18.039 -1.640 13.615 1.00 97.44 182 ALA A CA 1
ATOM 1336 C C . ALA A 1 182 ? -17.559 -1.812 12.168 1.00 97.44 182 ALA A C 1
ATOM 1338 O O . ALA A 1 182 ? -16.676 -2.629 11.899 1.00 97.44 182 ALA A O 1
ATOM 1339 N N . GLY A 1 183 ? -18.095 -1.013 11.244 1.00 97.88 183 GLY A N 1
ATOM 1340 C CA . GLY A 1 183 ? -17.637 -0.983 9.863 1.00 97.88 183 GLY A CA 1
ATOM 1341 C C . GLY A 1 183 ? -16.208 -0.476 9.726 1.00 97.88 183 GLY A C 1
ATOM 1342 O O . GLY A 1 183 ? -15.419 -1.068 8.988 1.00 97.88 183 GLY A O 1
ATOM 1343 N N . LEU A 1 184 ? -15.840 0.554 10.490 1.00 98.25 184 LEU A N 1
ATOM 1344 C CA . LEU A 1 184 ? -14.466 1.047 10.526 1.00 98.25 184 LEU A CA 1
ATOM 1345 C C . LEU A 1 184 ? -13.490 0.001 11.080 1.00 98.25 184 LEU A C 1
ATOM 1347 O O . LEU A 1 184 ? -12.435 -0.212 10.483 1.00 98.25 184 LEU A O 1
ATOM 1351 N N . ALA A 1 185 ? -13.852 -0.684 12.168 1.00 98.38 185 ALA A N 1
ATOM 1352 C CA . ALA A 1 185 ? -13.046 -1.771 12.721 1.00 98.38 185 ALA A CA 1
ATOM 1353 C C . ALA A 1 185 ? -12.831 -2.890 11.687 1.00 98.38 185 ALA A C 1
ATOM 1355 O O . ALA A 1 185 ? -11.696 -3.285 11.437 1.00 98.38 185 ALA A O 1
ATOM 1356 N N . ALA A 1 186 ? -13.900 -3.328 11.012 1.00 98.38 186 ALA A N 1
ATOM 1357 C CA . ALA A 1 186 ? -13.818 -4.359 9.977 1.00 98.38 186 ALA A CA 1
ATOM 1358 C C . ALA A 1 186 ? -12.917 -3.958 8.796 1.00 98.38 186 ALA A C 1
ATOM 1360 O O . ALA A 1 186 ? -12.195 -4.800 8.270 1.00 98.38 186 ALA A O 1
ATOM 1361 N N . VAL A 1 187 ? -12.933 -2.684 8.385 1.00 98.62 187 VAL A N 1
ATOM 1362 C CA . VAL A 1 187 ? -12.037 -2.178 7.331 1.00 98.62 187 VAL A CA 1
ATOM 1363 C C . VAL A 1 187 ? -10.585 -2.156 7.797 1.00 98.62 187 VAL A C 1
ATOM 1365 O O . VAL A 1 187 ? -9.717 -2.598 7.048 1.00 98.62 187 VAL A O 1
ATOM 1368 N N . LEU A 1 188 ? -10.312 -1.661 9.009 1.00 98.50 188 LEU A N 1
ATOM 1369 C CA . LEU A 1 188 ? -8.953 -1.577 9.553 1.00 98.50 188 LEU A CA 1
ATOM 1370 C C . LEU A 1 188 ? -8.315 -2.958 9.750 1.00 98.50 188 LEU A C 1
ATOM 1372 O O . LEU A 1 188 ? -7.129 -3.110 9.470 1.00 98.50 188 LEU A O 1
ATOM 1376 N N . GLU A 1 189 ? -9.092 -3.965 10.156 1.00 97.62 189 GLU A N 1
ATOM 1377 C CA . GLU A 1 189 ? -8.609 -5.345 10.336 1.00 97.62 189 GLU A CA 1
ATOM 1378 C C . GLU A 1 189 ? -8.039 -5.972 9.060 1.00 97.62 189 GLU A C 1
ATOM 1380 O O . GLU A 1 189 ? -7.126 -6.792 9.126 1.00 97.62 189 GLU A O 1
ATOM 1385 N N . VAL A 1 190 ? -8.547 -5.571 7.891 1.00 97.38 190 VAL A N 1
ATOM 1386 C CA . VAL A 1 190 ? -8.097 -6.093 6.589 1.00 97.38 190 VAL A CA 1
ATOM 1387 C C . VAL A 1 190 ? -7.355 -5.055 5.746 1.00 97.38 190 VAL A C 1
ATOM 1389 O O . VAL A 1 190 ? -7.100 -5.277 4.560 1.00 97.38 190 VAL A O 1
ATOM 1392 N N . HIS A 1 191 ? -7.022 -3.896 6.319 1.00 98.31 191 HIS A N 1
ATOM 1393 C CA . HIS A 1 191 ? -6.388 -2.824 5.567 1.00 98.31 191 HIS A CA 1
ATOM 1394 C C . HIS A 1 191 ? -4.909 -3.166 5.298 1.00 98.31 191 HIS A C 1
ATOM 1396 O O . HIS A 1 191 ? -4.155 -3.359 6.250 1.00 98.31 191 HIS A O 1
ATOM 1402 N N . PRO A 1 192 ? -4.430 -3.160 4.037 1.00 97.38 192 PRO A N 1
ATOM 1403 C CA . PRO A 1 192 ? -3.067 -3.577 3.686 1.00 97.38 192 PRO A CA 1
ATOM 1404 C C . PRO A 1 192 ? -1.968 -2.678 4.260 1.00 97.38 192 PRO A C 1
ATOM 1406 O O . PRO A 1 192 ? -0.812 -3.054 4.238 1.00 97.38 192 PRO A O 1
ATOM 1409 N N . LEU A 1 193 ? -2.315 -1.496 4.775 1.00 97.25 193 LEU A N 1
ATOM 1410 C CA . LEU A 1 193 ? -1.388 -0.640 5.528 1.00 97.25 193 LEU A CA 1
ATOM 1411 C C . LEU A 1 193 ? -1.005 -1.231 6.898 1.00 97.25 193 LEU A C 1
ATOM 1413 O O . LEU A 1 193 ? 0.035 -0.880 7.448 1.00 97.25 193 LEU A O 1
ATOM 1417 N N . LEU A 1 194 ? -1.875 -2.082 7.450 1.00 97.94 194 LEU A N 1
ATOM 1418 C CA . LEU A 1 194 ? -1.760 -2.706 8.770 1.00 97.94 194 LEU A CA 1
ATOM 1419 C C . LEU A 1 194 ? -1.487 -4.221 8.672 1.00 97.94 194 LEU A C 1
ATOM 1421 O O . LEU A 1 194 ? -1.575 -4.928 9.678 1.00 97.94 194 LEU A O 1
ATOM 1425 N N . LEU A 1 195 ? -1.177 -4.714 7.468 1.00 97.50 195 LEU A N 1
ATOM 1426 C CA . LEU A 1 195 ? -0.950 -6.121 7.143 1.00 97.50 195 LEU A CA 1
ATOM 1427 C C . LEU A 1 195 ? 0.305 -6.281 6.267 1.00 97.50 195 LEU A C 1
ATOM 1429 O O . LEU A 1 195 ? 0.673 -5.354 5.560 1.00 97.50 195 LEU A O 1
ATOM 1433 N N . PRO A 1 196 ? 0.945 -7.460 6.241 1.00 97.25 196 PRO A N 1
ATOM 1434 C CA . PRO A 1 196 ? 0.622 -8.643 7.036 1.00 97.25 196 PRO A CA 1
ATOM 1435 C C . PRO A 1 196 ? 1.020 -8.467 8.504 1.00 97.25 196 PRO A C 1
ATOM 1437 O O . PRO A 1 196 ? 1.958 -7.732 8.814 1.00 97.25 196 PRO A O 1
ATOM 1440 N N . ARG A 1 197 ? 0.365 -9.195 9.421 1.00 94.88 197 ARG A N 1
ATOM 1441 C CA . ARG A 1 197 ? 0.665 -9.116 10.869 1.00 94.88 197 ARG A CA 1
ATOM 1442 C C . ARG A 1 197 ? 2.096 -9.537 11.222 1.00 94.88 197 ARG A C 1
ATOM 1444 O O . ARG A 1 197 ? 2.647 -9.096 12.222 1.00 94.88 197 ARG A O 1
ATOM 1451 N N . ALA A 1 198 ? 2.722 -10.355 10.373 1.00 95.69 198 ALA A N 1
ATOM 1452 C CA . ALA A 1 198 ? 4.133 -10.719 10.502 1.00 95.69 198 ALA A CA 1
ATOM 1453 C C . ALA A 1 198 ? 5.092 -9.537 10.254 1.00 95.69 198 ALA A C 1
ATOM 1455 O O . ALA A 1 198 ? 6.234 -9.581 10.705 1.00 95.69 198 ALA A O 1
ATOM 1456 N N . TYR A 1 199 ? 4.643 -8.497 9.542 1.00 97.81 199 TYR A N 1
ATOM 1457 C CA . TYR A 1 199 ? 5.419 -7.288 9.253 1.00 97.81 199 TYR A CA 1
ATOM 1458 C C . TYR A 1 199 ? 4.961 -6.089 10.092 1.00 97.81 199 TYR A C 1
ATOM 1460 O O . TYR A 1 199 ? 5.794 -5.306 10.551 1.00 97.81 199 TYR A O 1
ATOM 1468 N N . VAL A 1 200 ? 3.651 -5.972 10.323 1.00 98.12 200 VAL A N 1
ATOM 1469 C CA . VAL A 1 200 ? 3.006 -4.862 11.029 1.00 98.12 200 VAL A CA 1
ATOM 1470 C C . VAL A 1 200 ? 2.203 -5.402 12.214 1.00 98.12 200 VAL A C 1
ATOM 1472 O O . VAL A 1 200 ? 1.133 -5.982 12.035 1.00 98.12 200 VAL A O 1
ATOM 1475 N N . ASP A 1 201 ? 2.704 -5.200 13.433 1.00 97.88 201 ASP A N 1
ATOM 1476 C CA . ASP A 1 201 ? 1.981 -5.558 14.660 1.00 97.88 201 ASP A CA 1
ATOM 1477 C C . ASP A 1 201 ? 0.973 -4.456 14.983 1.00 97.88 201 ASP A C 1
ATOM 1479 O O . ASP A 1 201 ? 1.327 -3.439 15.576 1.00 97.88 201 ASP A O 1
ATOM 1483 N N . ALA A 1 202 ? -0.269 -4.617 14.535 1.00 98.06 202 ALA A N 1
ATOM 1484 C CA . ALA A 1 202 ? -1.343 -3.677 14.821 1.00 98.06 202 ALA A CA 1
ATOM 1485 C C . ALA A 1 202 ? -2.521 -4.373 15.507 1.00 98.06 202 ALA A C 1
ATOM 1487 O O . ALA A 1 202 ? -2.966 -5.434 15.068 1.00 98.06 202 ALA A O 1
ATOM 1488 N N . SER A 1 203 ? -3.057 -3.740 16.550 1.00 97.94 203 SER A N 1
ATOM 1489 C CA . SER A 1 203 ? -4.282 -4.163 17.228 1.00 97.94 203 SER A CA 1
ATOM 1490 C C . SER A 1 203 ? -5.390 -3.133 17.041 1.00 97.94 203 SER A C 1
ATOM 1492 O O . SER A 1 203 ? -5.149 -1.923 17.005 1.00 97.94 203 SER A O 1
ATOM 1494 N N . ILE A 1 204 ? -6.615 -3.633 16.887 1.00 98.06 204 ILE A N 1
ATOM 1495 C CA . ILE A 1 204 ? -7.825 -2.838 16.709 1.00 98.06 204 ILE A CA 1
ATOM 1496 C C . ILE A 1 204 ? -8.842 -3.330 17.739 1.00 98.06 204 ILE A C 1
ATOM 1498 O O . ILE A 1 204 ? -9.405 -4.414 17.620 1.00 98.06 204 ILE A O 1
ATOM 1502 N N . GLU A 1 205 ? -9.059 -2.542 18.787 1.00 97.69 205 GLU A N 1
ATOM 1503 C CA . GLU A 1 205 ? -9.904 -2.927 19.920 1.00 97.69 205 GLU A CA 1
ATOM 1504 C C . GLU A 1 205 ? -11.062 -1.947 20.082 1.00 97.69 205 GLU A C 1
ATOM 1506 O O . GLU A 1 205 ? -10.857 -0.748 20.269 1.00 97.69 205 GLU A O 1
ATOM 1511 N N . ALA A 1 206 ? -12.294 -2.449 20.014 1.00 96.19 206 ALA A N 1
ATOM 1512 C CA . ALA A 1 206 ? -13.484 -1.650 20.282 1.00 96.19 206 ALA A CA 1
ATOM 1513 C C . ALA A 1 206 ? -13.850 -1.720 21.773 1.00 96.19 206 ALA A C 1
ATOM 1515 O O . ALA A 1 206 ? -14.049 -2.809 22.315 1.00 96.19 206 ALA A O 1
ATOM 1516 N N . ASP A 1 207 ? -13.996 -0.559 22.408 1.00 94.94 207 ASP A N 1
ATOM 1517 C CA . ASP A 1 207 ? -14.530 -0.405 23.762 1.00 94.94 207 ASP A CA 1
ATOM 1518 C C . ASP A 1 207 ? -15.653 0.639 23.743 1.00 94.94 207 ASP A C 1
ATOM 1520 O O . ASP A 1 207 ? -15.422 1.838 23.586 1.00 94.94 207 ASP A O 1
ATOM 1524 N N . GLY A 1 208 ? -16.897 0.167 23.855 1.00 92.38 208 GLY A N 1
ATOM 1525 C CA . GLY A 1 208 ? -18.079 1.020 23.777 1.00 92.38 208 GLY A CA 1
ATOM 1526 C C . GLY A 1 208 ? -18.207 1.728 22.425 1.00 92.38 208 GLY A C 1
ATOM 1527 O O . GLY A 1 208 ? -18.438 1.088 21.401 1.00 92.38 208 GLY A O 1
ATOM 1528 N N . ASP A 1 209 ? -18.109 3.055 22.449 1.00 93.06 209 ASP A N 1
ATOM 1529 C CA . ASP A 1 209 ? -18.229 3.968 21.308 1.00 93.06 209 ASP A CA 1
ATOM 1530 C C . ASP A 1 209 ? -16.869 4.437 20.754 1.00 93.06 209 ASP A C 1
ATOM 1532 O O . ASP A 1 209 ? -16.813 5.325 19.897 1.00 93.06 209 ASP A O 1
ATOM 1536 N N . VAL A 1 210 ? -15.776 3.817 21.211 1.00 97.19 210 VAL A N 1
ATOM 1537 C CA . VAL A 1 210 ? -14.409 4.149 20.808 1.00 97.19 210 VAL A CA 1
ATOM 1538 C C . VAL A 1 210 ? -13.681 2.919 20.276 1.00 97.19 210 VAL A C 1
ATOM 1540 O O . VAL A 1 210 ? -13.721 1.835 20.854 1.00 97.19 210 VAL A O 1
ATOM 1543 N N . LEU A 1 211 ? -12.964 3.108 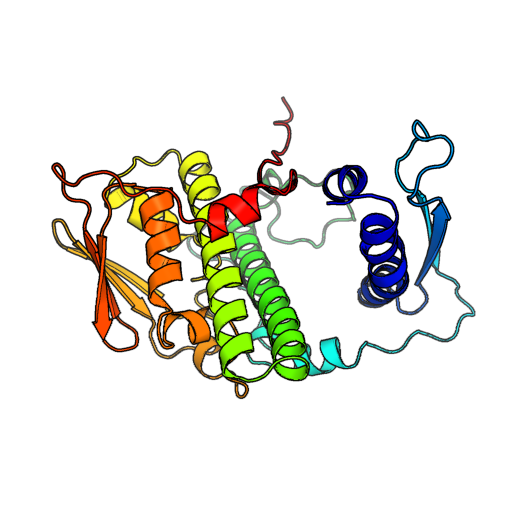19.174 1.00 98.19 211 LEU A N 1
ATOM 1544 C CA . LEU A 1 211 ? -12.009 2.160 18.619 1.00 98.19 211 LEU A CA 1
ATOM 1545 C C . LEU A 1 211 ? -10.601 2.606 19.003 1.00 98.19 211 LEU A C 1
ATOM 1547 O O . LEU A 1 211 ? -10.217 3.739 18.721 1.00 98.19 211 LEU A O 1
ATOM 1551 N N . THR A 1 212 ? -9.823 1.735 19.628 1.00 98.56 212 THR A N 1
ATOM 1552 C CA . THR A 1 212 ? -8.405 1.967 19.902 1.00 98.56 212 THR A CA 1
ATOM 1553 C C . THR A 1 212 ? -7.579 1.219 18.866 1.00 98.56 212 THR A C 1
ATOM 1555 O O . THR A 1 212 ? -7.739 0.013 18.697 1.00 98.56 212 THR A O 1
ATOM 1558 N N . VAL A 1 213 ? -6.708 1.943 18.169 1.00 98.56 213 VAL A N 1
ATOM 1559 C CA . VAL A 1 213 ? -5.740 1.389 17.219 1.00 98.56 213 VAL A CA 1
ATOM 1560 C C . VAL A 1 213 ? -4.358 1.543 17.832 1.00 98.56 213 VAL A C 1
ATOM 1562 O O . VAL A 1 213 ? -3.961 2.661 18.167 1.00 98.56 213 VAL A O 1
ATOM 1565 N N . VAL A 1 214 ? -3.630 0.440 17.982 1.00 98.38 214 VAL A N 1
ATOM 1566 C CA . VAL A 1 214 ? -2.255 0.442 18.500 1.00 98.38 214 VAL A CA 1
ATOM 1567 C C . VAL A 1 214 ? -1.341 -0.179 17.466 1.00 98.38 214 VAL A C 1
ATOM 1569 O O . VAL A 1 214 ? -1.653 -1.235 16.921 1.00 98.38 214 VAL A O 1
ATOM 1572 N N . LEU A 1 215 ? -0.200 0.459 17.230 1.00 98.12 215 LEU A N 1
ATOM 1573 C CA . LEU A 1 215 ? 0.921 -0.145 16.528 1.00 98.12 215 LEU A CA 1
ATOM 1574 C C . LEU A 1 215 ? 1.988 -0.555 17.555 1.00 98.12 215 LEU A C 1
ATOM 1576 O O . LEU A 1 215 ? 2.574 0.291 18.239 1.00 98.12 215 LEU A O 1
ATOM 1580 N N . GLY A 1 216 ? 2.189 -1.863 17.693 1.00 97.88 216 GLY A N 1
ATOM 1581 C CA . GLY A 1 216 ? 3.197 -2.472 18.552 1.00 97.88 216 GLY A CA 1
ATOM 1582 C C . GLY A 1 216 ? 4.588 -2.523 17.904 1.00 97.88 216 GLY A C 1
ATOM 1583 O O . GLY A 1 216 ? 4.759 -2.161 16.734 1.00 97.88 216 GLY A O 1
ATOM 1584 N N . PRO A 1 217 ? 5.617 -2.964 18.654 1.00 97.12 217 PRO A N 1
ATOM 1585 C CA . PRO A 1 217 ? 6.949 -3.208 18.103 1.00 97.12 217 PRO A CA 1
ATOM 1586 C C . PRO A 1 217 ? 6.899 -4.276 17.003 1.00 97.12 217 PRO A C 1
ATOM 1588 O O . PRO A 1 217 ? 6.504 -5.413 17.255 1.00 97.12 217 PRO A O 1
ATOM 1591 N N . CYS A 1 218 ? 7.319 -3.928 15.787 1.00 97.25 218 CYS A N 1
ATOM 1592 C CA . CYS A 1 218 ? 7.241 -4.816 14.629 1.00 97.25 218 CYS A CA 1
ATOM 1593 C C . CYS A 1 218 ? 8.356 -4.556 13.609 1.00 97.25 218 CYS A C 1
ATOM 1595 O O . CYS A 1 218 ? 8.920 -3.458 13.597 1.00 97.25 218 CYS A O 1
ATOM 1597 N N . PRO A 1 219 ? 8.632 -5.521 12.705 1.00 97.38 219 PRO A N 1
ATOM 1598 C CA . PRO A 1 219 ? 9.672 -5.373 11.688 1.00 97.38 219 PRO A CA 1
ATOM 1599 C C . PRO A 1 219 ? 9.552 -4.103 10.841 1.00 97.38 219 PRO A C 1
ATOM 1601 O O . PRO A 1 219 ? 10.570 -3.519 10.485 1.00 97.38 219 PRO A O 1
ATOM 1604 N N . ALA A 1 220 ? 8.331 -3.642 10.553 1.00 97.50 220 ALA A N 1
ATOM 1605 C CA . ALA A 1 220 ? 8.127 -2.431 9.766 1.00 97.50 220 ALA A CA 1
ATOM 1606 C C . ALA A 1 220 ? 8.601 -1.138 10.451 1.00 97.50 220 ALA A C 1
ATOM 1608 O O . ALA A 1 220 ? 8.924 -0.174 9.762 1.00 97.50 220 ALA A O 1
ATOM 1609 N N . LEU A 1 221 ? 8.637 -1.099 11.788 1.00 97.31 221 LEU A N 1
ATOM 1610 C CA . LEU A 1 221 ? 9.177 0.033 12.554 1.00 97.31 221 LEU A CA 1
ATOM 1611 C C . LEU A 1 221 ? 10.691 -0.072 12.783 1.00 97.31 221 LEU A C 1
ATOM 1613 O O . LEU A 1 221 ? 11.325 0.926 13.122 1.00 97.31 221 LEU A O 1
ATOM 1617 N N . ASP A 1 222 ? 11.262 -1.260 12.584 1.00 96.62 222 ASP A N 1
ATOM 1618 C CA . ASP A 1 222 ? 12.692 -1.535 12.743 1.00 96.62 222 ASP A CA 1
ATOM 1619 C C . ASP A 1 222 ? 13.483 -1.348 11.432 1.00 96.62 222 ASP A C 1
ATOM 1621 O O . ASP A 1 222 ? 14.693 -1.598 11.394 1.00 96.62 222 ASP A O 1
ATOM 1625 N N . GLU A 1 223 ? 12.829 -0.899 10.352 1.00 95.81 223 GLU A N 1
ATOM 1626 C CA . GLU A 1 223 ? 13.505 -0.586 9.092 1.00 95.81 223 GLU A CA 1
ATOM 1627 C C . GLU A 1 223 ? 14.566 0.510 9.318 1.00 95.81 223 GLU A C 1
ATOM 1629 O O . GLU A 1 223 ? 14.256 1.593 9.825 1.00 95.81 223 GLU A O 1
ATOM 1634 N N . PRO A 1 224 ? 15.837 0.275 8.945 1.00 90.88 224 PRO A N 1
ATOM 1635 C CA . PRO A 1 224 ? 16.952 1.128 9.359 1.00 90.88 224 PRO A CA 1
ATOM 1636 C C . PRO A 1 224 ? 16.935 2.526 8.731 1.00 90.88 224 PRO A C 1
ATOM 1638 O O . PRO A 1 224 ? 17.584 3.436 9.248 1.00 90.88 224 PRO A O 1
ATOM 1641 N N . ASP A 1 225 ? 16.233 2.699 7.613 1.00 93.00 225 ASP A N 1
ATOM 1642 C CA . ASP A 1 225 ? 16.039 3.992 6.955 1.00 93.00 225 ASP A CA 1
ATOM 1643 C C . ASP A 1 225 ? 14.807 4.751 7.476 1.00 93.00 225 ASP A C 1
ATOM 1645 O O . ASP A 1 225 ? 14.624 5.920 7.133 1.00 93.00 225 ASP A O 1
ATOM 1649 N N . GLY A 1 226 ? 13.991 4.125 8.335 1.00 93.44 226 GLY A N 1
ATOM 1650 C CA . GLY A 1 226 ? 12.769 4.712 8.878 1.00 93.44 226 GLY A CA 1
ATOM 1651 C C . GLY A 1 226 ? 11.703 4.996 7.817 1.00 93.44 226 GLY A C 1
ATOM 1652 O O . GLY A 1 226 ? 10.833 5.839 8.044 1.00 93.44 226 GLY A O 1
ATOM 1653 N N . LEU A 1 227 ? 11.766 4.338 6.655 1.00 95.31 227 LEU A N 1
ATOM 1654 C CA . LEU A 1 227 ? 10.828 4.547 5.555 1.00 95.31 227 LEU A CA 1
ATOM 1655 C C . LEU A 1 227 ? 9.736 3.474 5.547 1.00 95.31 227 LEU A C 1
ATOM 1657 O O . LEU A 1 227 ? 9.949 2.331 5.929 1.00 95.31 227 LEU A O 1
ATOM 1661 N N . GLY A 1 228 ? 8.544 3.854 5.087 1.00 96.19 228 GLY A N 1
ATOM 1662 C CA . GLY A 1 228 ? 7.390 2.960 4.978 1.00 96.19 228 GLY A CA 1
ATOM 1663 C C . GLY A 1 228 ? 6.143 3.524 5.649 1.00 96.19 228 GLY A C 1
ATOM 1664 O O . GLY A 1 228 ? 6.197 4.514 6.386 1.00 96.19 228 GLY A O 1
ATOM 1665 N N . TRP A 1 229 ? 4.992 2.904 5.382 1.00 98.00 229 TRP A N 1
ATOM 1666 C CA . TRP A 1 229 ? 3.722 3.362 5.950 1.00 98.00 229 TRP A CA 1
ATOM 1667 C C . TRP A 1 229 ? 3.683 3.314 7.481 1.00 98.00 229 TRP A C 1
ATOM 1669 O O . TRP A 1 229 ? 3.267 4.318 8.056 1.00 98.00 229 TRP A O 1
ATOM 1679 N N . PRO A 1 230 ? 4.147 2.247 8.166 1.00 97.69 230 PRO A N 1
ATO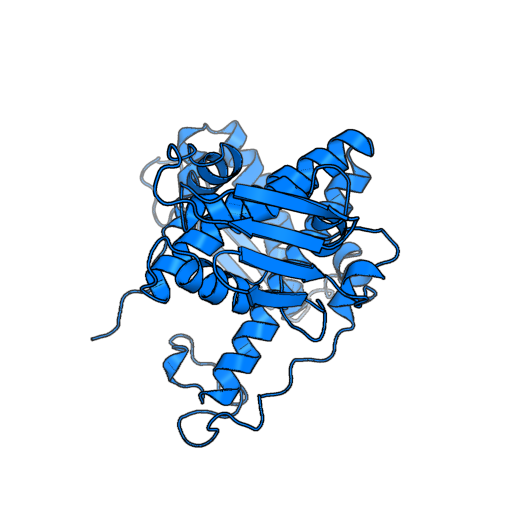M 1680 C CA . PRO A 1 230 ? 4.099 2.207 9.629 1.00 97.69 230 PRO A CA 1
ATOM 1681 C C . PRO A 1 230 ? 4.972 3.292 10.275 1.00 97.69 230 PRO A C 1
ATOM 1683 O O . PRO A 1 230 ? 4.501 4.001 11.162 1.00 97.69 230 PRO A O 1
ATOM 1686 N N . SER A 1 231 ? 6.181 3.522 9.751 1.00 97.12 231 SER A N 1
ATOM 1687 C CA . SER A 1 231 ? 7.064 4.620 10.178 1.00 97.12 231 SER A CA 1
ATOM 1688 C C . SER A 1 231 ? 6.457 6.004 9.909 1.00 97.12 231 SER A C 1
ATOM 1690 O O . SER A 1 231 ? 6.533 6.898 10.752 1.00 97.12 231 SER A O 1
ATOM 1692 N N . THR A 1 232 ? 5.782 6.175 8.766 1.00 97.44 232 THR A N 1
ATOM 1693 C CA . THR A 1 232 ? 5.049 7.412 8.433 1.00 97.44 232 THR A CA 1
ATOM 1694 C C . THR A 1 232 ? 3.884 7.650 9.394 1.00 97.44 232 THR A C 1
ATOM 1696 O O . THR A 1 232 ? 3.647 8.786 9.797 1.00 97.44 232 THR A O 1
ATOM 1699 N N . LEU A 1 233 ? 3.171 6.588 9.778 1.00 97.31 233 LEU A N 1
ATOM 1700 C CA . LEU A 1 233 ? 2.021 6.654 10.673 1.00 97.31 233 LEU A CA 1
ATOM 1701 C C . LEU A 1 233 ? 2.429 7.090 12.090 1.00 97.31 233 LEU A C 1
ATOM 1703 O O . LEU A 1 233 ? 1.798 7.981 12.662 1.00 97.31 233 LEU A O 1
ATOM 1707 N N . VAL A 1 234 ? 3.502 6.518 12.650 1.00 97.25 234 VAL A N 1
ATOM 1708 C CA . VAL A 1 234 ? 3.992 6.907 13.990 1.00 97.25 234 VAL A CA 1
ATOM 1709 C C . VAL A 1 234 ? 4.677 8.273 14.003 1.00 97.25 234 VAL A C 1
ATOM 1711 O O . VAL A 1 234 ? 4.676 8.933 15.040 1.00 97.25 234 VAL A O 1
ATOM 1714 N N . GLY A 1 235 ? 5.218 8.716 12.865 1.00 95.56 235 GLY A N 1
ATOM 1715 C CA . GLY A 1 235 ? 5.877 10.012 12.720 1.00 95.56 235 GLY A CA 1
ATOM 1716 C C . GLY A 1 235 ? 4.945 11.221 12.860 1.00 95.56 235 GLY A C 1
ATOM 1717 O O . GLY A 1 235 ? 3.716 11.110 12.869 1.00 95.56 235 GLY A O 1
ATOM 1718 N N . ASP A 1 236 ? 5.554 12.406 12.947 1.00 94.06 236 ASP A N 1
ATOM 1719 C CA . ASP A 1 236 ? 4.845 13.681 13.090 1.00 94.06 236 ASP A CA 1
ATOM 1720 C C . ASP A 1 236 ? 3.840 13.902 11.945 1.00 94.06 236 ASP A C 1
ATOM 1722 O O . ASP A 1 236 ? 4.200 13.872 10.760 1.00 94.06 236 ASP A O 1
ATOM 1726 N N . GLY A 1 237 ? 2.574 14.145 12.305 1.00 93.19 237 GLY A N 1
ATOM 1727 C CA . GLY A 1 237 ? 1.466 14.334 11.363 1.00 93.19 237 GLY A CA 1
ATOM 1728 C C . GLY A 1 237 ? 0.970 13.046 10.697 1.00 93.19 237 GLY A C 1
ATOM 1729 O O . GLY A 1 237 ? 0.171 13.111 9.763 1.00 93.19 237 GLY A O 1
ATOM 1730 N N . GLY A 1 238 ? 1.440 11.873 11.130 1.00 93.69 238 GLY A N 1
ATOM 1731 C CA . GLY A 1 238 ? 1.035 10.583 10.567 1.00 93.69 238 GLY A CA 1
ATOM 1732 C C . GLY A 1 238 ? -0.434 10.217 10.812 1.00 93.69 238 GLY A C 1
ATOM 1733 O O . GLY A 1 238 ? -0.995 9.417 10.066 1.00 93.69 238 GLY A O 1
ATOM 1734 N N . GLU A 1 239 ? -1.100 10.846 11.788 1.00 95.50 239 GLU A N 1
ATOM 1735 C CA . GLU A 1 239 ? -2.518 10.623 12.104 1.00 95.50 239 GLU A CA 1
ATOM 1736 C C . GLU A 1 239 ? -3.438 10.929 10.916 1.00 95.50 239 GLU A C 1
ATOM 1738 O O . GLU A 1 239 ? -4.481 10.291 10.790 1.00 95.50 239 GLU A O 1
ATOM 1743 N N . LEU A 1 240 ? -2.999 11.788 9.986 1.00 96.31 240 LEU A N 1
ATOM 1744 C CA . LEU A 1 240 ? -3.689 12.079 8.725 1.00 96.31 240 LEU A CA 1
ATOM 1745 C C . LEU A 1 240 ? -3.994 10.812 7.906 1.00 96.31 240 LEU A C 1
ATOM 1747 O O . LEU A 1 240 ? -4.971 10.770 7.160 1.00 96.31 240 LEU A O 1
ATOM 1751 N N . VAL A 1 241 ? -3.176 9.764 8.039 1.00 98.19 241 VAL A N 1
ATOM 1752 C CA . VAL A 1 241 ? -3.393 8.480 7.359 1.00 98.19 241 VAL A CA 1
ATOM 1753 C C . VAL A 1 241 ? -4.611 7.755 7.937 1.00 98.19 241 VAL A C 1
ATOM 1755 O O . VAL A 1 241 ? -5.469 7.293 7.184 1.00 98.19 241 VAL A O 1
ATOM 1758 N N . LEU A 1 242 ? -4.727 7.693 9.268 1.00 98.38 242 LEU A N 1
ATOM 1759 C CA . LEU A 1 242 ? -5.893 7.106 9.936 1.00 98.38 242 LEU A CA 1
ATOM 1760 C C . LEU A 1 242 ? -7.132 7.985 9.773 1.00 98.38 242 LEU A C 1
ATOM 1762 O O . LEU A 1 242 ? -8.222 7.453 9.581 1.00 98.38 242 LEU A O 1
ATOM 1766 N N . GLU A 1 243 ? -6.983 9.311 9.784 1.00 98.38 243 GLU A N 1
ATOM 1767 C CA . GLU A 1 243 ? -8.074 10.244 9.480 1.00 98.38 243 GLU A CA 1
ATOM 1768 C C . GLU A 1 243 ? -8.617 10.037 8.067 1.00 98.38 243 GLU A C 1
ATOM 1770 O O . GLU A 1 243 ? -9.836 10.058 7.872 1.00 98.38 243 GLU A O 1
ATOM 1775 N N . ALA A 1 244 ? -7.742 9.782 7.088 1.00 98.62 244 ALA A N 1
ATOM 1776 C CA . ALA A 1 244 ? -8.155 9.484 5.724 1.00 98.62 244 ALA A CA 1
ATOM 1777 C C . ALA A 1 244 ? -8.954 8.180 5.636 1.00 98.62 244 ALA A C 1
ATOM 1779 O O . ALA A 1 244 ? -10.014 8.178 5.008 1.00 98.62 244 ALA A O 1
ATOM 1780 N N . ILE A 1 245 ? -8.503 7.106 6.298 1.00 98.69 245 ILE A N 1
ATOM 1781 C CA . ILE A 1 245 ? -9.262 5.846 6.394 1.00 98.69 245 ILE A CA 1
ATOM 1782 C C . ILE A 1 245 ? -10.616 6.101 7.065 1.00 98.69 245 ILE A C 1
ATOM 1784 O O . ILE A 1 245 ? -11.659 5.785 6.494 1.00 98.69 245 ILE A O 1
ATOM 1788 N N . ALA A 1 246 ? -10.604 6.710 8.253 1.00 98.38 246 ALA A N 1
ATOM 1789 C CA . ALA A 1 246 ? -11.788 6.917 9.075 1.00 98.38 246 ALA A CA 1
ATOM 1790 C C . ALA A 1 246 ? -12.841 7.759 8.350 1.00 98.38 246 ALA A C 1
ATOM 1792 O O . ALA A 1 246 ? -13.981 7.324 8.231 1.00 98.38 246 ALA A O 1
ATOM 1793 N N . THR A 1 247 ? -12.452 8.902 7.779 1.00 98.19 247 THR A N 1
ATOM 1794 C CA . THR A 1 247 ? -13.361 9.804 7.049 1.00 98.19 247 THR A CA 1
ATOM 1795 C C . THR A 1 247 ? -13.946 9.142 5.801 1.00 98.19 247 THR A C 1
ATOM 1797 O O . THR A 1 247 ? -15.105 9.369 5.457 1.00 98.19 247 THR A O 1
ATOM 1800 N N . CYS A 1 248 ? -13.161 8.301 5.123 1.00 98.25 248 CYS A N 1
ATOM 1801 C CA . CYS A 1 248 ? -13.598 7.588 3.925 1.00 98.25 248 CYS A CA 1
ATOM 1802 C C . CYS A 1 248 ? -14.595 6.454 4.204 1.00 98.25 248 CYS A C 1
ATOM 1804 O O . CYS A 1 248 ? -15.361 6.096 3.307 1.00 98.25 248 CYS A O 1
ATOM 1806 N N . VAL A 1 249 ? -14.592 5.893 5.416 1.00 98.25 249 VAL A N 1
ATOM 1807 C CA . VAL A 1 249 ? -15.560 4.871 5.848 1.00 98.25 249 VAL A CA 1
ATOM 1808 C C . VAL A 1 249 ? -16.759 5.517 6.542 1.00 98.25 249 VAL A C 1
ATOM 1810 O O . VAL A 1 249 ? -17.904 5.241 6.192 1.00 98.25 249 VAL A O 1
ATOM 1813 N N . ALA A 1 250 ? -16.496 6.402 7.500 1.00 97.94 250 ALA A N 1
ATOM 1814 C CA . ALA A 1 250 ? -17.470 7.088 8.334 1.00 97.94 250 ALA A CA 1
ATOM 1815 C C . ALA A 1 250 ? -17.130 8.593 8.387 1.00 97.94 250 ALA A C 1
ATOM 1817 O O . ALA A 1 250 ? -16.290 9.009 9.183 1.00 97.94 250 ALA A O 1
ATOM 1818 N N . PRO A 1 251 ? -17.781 9.450 7.577 1.00 97.69 251 PRO A N 1
ATOM 1819 C CA . PRO A 1 251 ? -17.444 10.878 7.489 1.00 97.69 251 PRO A CA 1
ATOM 1820 C C . PRO A 1 251 ? -17.549 11.661 8.808 1.00 97.69 251 PRO A C 1
ATOM 1822 O O . PRO A 1 251 ? -16.963 12.732 8.954 1.00 97.69 251 PRO A O 1
ATOM 1825 N N . THR A 1 252 ? -18.304 11.161 9.784 1.00 97.94 252 THR A N 1
ATOM 1826 C CA . THR A 1 252 ? -18.423 11.759 11.121 1.00 97.94 252 THR A CA 1
ATOM 1827 C C . THR A 1 252 ? -17.341 11.282 12.092 1.00 97.94 252 THR A C 1
ATOM 1829 O O . THR A 1 252 ? -17.270 11.792 13.208 1.00 97.94 252 THR A O 1
ATOM 1832 N N . ALA A 1 253 ? -16.465 10.360 11.681 1.00 98.12 253 ALA A N 1
ATOM 1833 C CA . ALA A 1 253 ? -15.395 9.849 12.521 1.00 98.12 253 ALA A CA 1
ATOM 1834 C C . ALA A 1 253 ? -14.408 10.949 12.937 1.00 98.12 253 ALA A C 1
ATOM 1836 O O . ALA A 1 253 ? -14.177 11.926 12.217 1.00 98.12 253 ALA A O 1
ATOM 1837 N N . ARG A 1 254 ? -13.824 10.793 14.123 1.00 97.81 254 ARG A N 1
ATOM 1838 C CA . ARG A 1 254 ? -12.783 11.665 14.672 1.00 97.81 254 ARG A CA 1
ATOM 1839 C C . ARG A 1 254 ? -11.653 10.800 15.193 1.00 97.81 254 ARG A C 1
ATOM 1841 O O . ARG A 1 254 ? -11.908 9.906 15.993 1.00 97.81 254 ARG A O 1
ATOM 1848 N N . VAL A 1 255 ? -10.439 11.078 14.731 1.00 98.25 255 VAL A N 1
ATOM 1849 C CA . VAL A 1 255 ? -9.220 10.398 15.170 1.00 98.25 255 VAL A CA 1
ATOM 1850 C C . VAL A 1 255 ? -8.491 11.303 16.156 1.00 98.25 255 VAL A C 1
ATOM 1852 O O . VAL A 1 255 ? -8.343 12.499 15.925 1.00 98.25 255 VAL A O 1
ATOM 1855 N N . GLU A 1 256 ? -8.043 10.731 17.264 1.00 97.62 256 GLU A N 1
ATOM 1856 C CA . GLU A 1 256 ? -7.221 11.391 18.270 1.00 97.62 256 GLU A CA 1
ATOM 1857 C C . GLU A 1 256 ? -5.960 10.556 18.491 1.00 97.62 256 GLU A C 1
ATOM 1859 O O . GLU A 1 256 ? -6.036 9.372 18.826 1.00 97.62 256 GLU A O 1
ATOM 1864 N N . ARG A 1 257 ? -4.785 11.166 18.325 1.00 97.62 257 ARG A N 1
ATOM 1865 C CA . ARG A 1 257 ? -3.515 10.547 18.709 1.00 97.62 257 ARG A CA 1
ATOM 1866 C C . ARG A 1 257 ? -3.346 10.650 20.226 1.00 97.62 257 ARG A C 1
ATOM 1868 O O . ARG A 1 257 ? -3.298 11.752 20.768 1.00 97.62 257 ARG A O 1
ATOM 1875 N N . ILE A 1 258 ? -3.234 9.507 20.897 1.00 97.62 258 ILE A N 1
ATOM 1876 C CA . ILE A 1 258 ? -3.055 9.431 22.355 1.00 97.62 258 ILE A CA 1
ATOM 1877 C C . ILE A 1 258 ? -1.571 9.485 22.719 1.00 97.62 258 ILE A C 1
ATOM 1879 O O . ILE A 1 258 ? -1.186 10.189 23.653 1.00 97.62 258 ILE A O 1
ATOM 1883 N N . ASP A 1 259 ? -0.738 8.771 21.962 1.00 94.56 259 ASP A N 1
ATOM 1884 C CA . ASP A 1 259 ? 0.720 8.794 22.079 1.00 94.56 259 ASP A CA 1
ATOM 1885 C C . ASP A 1 259 ? 1.397 8.505 20.721 1.00 94.56 259 ASP A C 1
ATOM 1887 O O . ASP A 1 259 ? 0.783 8.652 19.665 1.00 94.56 259 ASP A O 1
ATOM 1891 N N . GLY A 1 260 ? 2.687 8.155 20.719 1.00 92.19 260 GLY A N 1
ATOM 1892 C CA . GLY A 1 260 ? 3.459 7.949 19.490 1.00 92.19 260 GLY A CA 1
ATOM 1893 C C . GLY A 1 260 ? 2.931 6.836 18.576 1.00 92.19 260 GL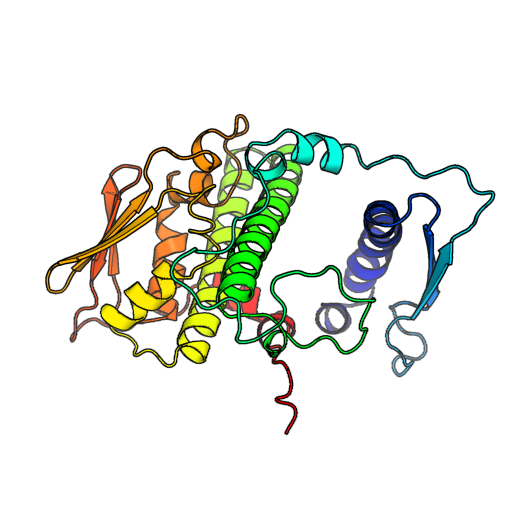Y A C 1
ATOM 1894 O O . GLY A 1 260 ? 3.136 6.924 17.367 1.00 92.19 260 GLY A O 1
ATOM 1895 N N . SER A 1 261 ? 2.237 5.829 19.116 1.00 97.06 261 SER A N 1
ATOM 1896 C CA . SER A 1 261 ? 1.764 4.671 18.344 1.00 97.06 261 SER A CA 1
ATOM 1897 C C . SER A 1 261 ? 0.361 4.187 18.730 1.00 97.06 261 SER A C 1
ATOM 1899 O O . SER A 1 261 ? -0.033 3.082 18.357 1.00 97.06 261 SER A O 1
ATOM 1901 N N . THR A 1 262 ? -0.401 5.015 19.449 1.00 98.31 262 THR A N 1
ATOM 1902 C CA . THR A 1 262 ? -1.777 4.734 19.868 1.00 98.31 262 THR A CA 1
ATOM 1903 C C . THR A 1 262 ? -2.722 5.840 19.421 1.00 98.31 262 THR A C 1
ATOM 1905 O O . THR A 1 262 ? -2.500 7.023 19.703 1.00 98.31 262 THR A O 1
ATOM 1908 N N . TRP A 1 263 ? -3.836 5.447 18.806 1.00 98.56 263 TRP A N 1
ATOM 1909 C CA . TRP A 1 263 ? -4.907 6.341 18.373 1.00 98.56 263 TRP A CA 1
ATOM 1910 C C . TRP A 1 263 ? -6.260 5.858 18.875 1.00 98.56 263 TRP A C 1
ATOM 1912 O O . TRP A 1 263 ? -6.507 4.659 19.003 1.00 98.56 263 TRP A O 1
ATOM 1922 N N . ARG A 1 264 ? -7.160 6.806 19.121 1.00 98.44 264 ARG A N 1
ATOM 1923 C CA . ARG A 1 264 ? -8.578 6.547 19.355 1.00 98.44 264 ARG A CA 1
ATOM 1924 C C . ARG A 1 264 ? -9.396 7.093 18.208 1.00 98.44 264 ARG A C 1
ATOM 1926 O O . ARG A 1 264 ? -9.122 8.184 17.718 1.00 98.44 264 ARG A O 1
ATOM 1933 N N . ILE A 1 265 ? -10.411 6.346 17.808 1.00 98.50 265 ILE A N 1
ATOM 1934 C CA . ILE A 1 265 ? -11.367 6.758 16.794 1.00 98.50 265 ILE A CA 1
ATOM 1935 C C . ILE A 1 265 ? -12.767 6.651 17.377 1.00 98.50 265 ILE A C 1
ATOM 1937 O O . ILE A 1 265 ? -13.149 5.601 17.884 1.00 98.50 265 ILE A O 1
ATOM 1941 N N . ALA A 1 266 ? -13.529 7.733 17.300 1.00 98.12 266 ALA A N 1
ATOM 1942 C CA . ALA A 1 266 ? -14.940 7.764 17.673 1.00 98.12 266 ALA A CA 1
ATOM 1943 C C . ALA A 1 266 ? -15.784 8.150 16.457 1.00 98.12 266 ALA A C 1
ATOM 1945 O O . ALA A 1 266 ? -15.303 8.869 15.580 1.00 98.12 266 ALA A O 1
ATOM 1946 N N . VAL A 1 267 ? -17.047 7.720 16.420 1.00 97.25 267 VAL A N 1
ATOM 1947 C CA . VAL A 1 267 ? -18.019 8.091 15.374 1.00 97.25 267 VAL A CA 1
ATOM 1948 C C . VAL A 1 267 ? -19.254 8.701 16.047 1.00 97.25 267 VAL A C 1
ATOM 1950 O O . VAL A 1 267 ? -20.221 7.988 16.299 1.00 97.25 267 VAL A O 1
ATOM 1953 N N . PRO A 1 268 ? -19.229 9.996 16.415 1.00 95.56 268 PRO A N 1
ATOM 1954 C CA . PRO A 1 268 ? -20.347 10.614 17.121 1.00 95.56 268 PRO A CA 1
ATOM 1955 C C . PRO A 1 268 ? -21.564 10.781 16.202 1.00 95.56 268 PRO A C 1
ATOM 1957 O O . PRO A 1 268 ? -21.426 11.278 15.083 1.00 95.56 268 PRO A O 1
ATOM 1960 N N . ASP A 1 269 ? -22.755 10.445 16.703 1.00 90.00 269 ASP A N 1
ATOM 1961 C CA . ASP A 1 269 ? -24.015 10.509 15.940 1.00 90.00 269 ASP A CA 1
ATOM 1962 C C . ASP A 1 269 ? -24.349 11.926 15.432 1.00 90.00 269 ASP A C 1
ATOM 1964 O O . ASP A 1 269 ? -24.866 12.092 14.328 1.00 90.00 269 ASP A O 1
ATOM 1968 N N . ASP A 1 270 ? -24.016 12.955 16.219 1.00 91.31 270 ASP A N 1
ATOM 1969 C CA . ASP A 1 270 ? -24.359 14.360 15.950 1.00 91.31 270 ASP A CA 1
ATOM 1970 C C . ASP A 1 270 ? -23.181 15.187 15.392 1.00 91.31 270 ASP A C 1
ATOM 1972 O O . ASP A 1 270 ? -23.237 16.421 15.350 1.00 91.31 270 ASP A O 1
ATOM 1976 N N . ALA A 1 271 ? -22.080 14.542 14.993 1.00 94.50 271 ALA A N 1
ATOM 1977 C CA . ALA A 1 271 ? -20.945 15.256 14.418 1.00 94.50 271 ALA A CA 1
ATOM 1978 C C . ALA A 1 271 ? -21.229 15.699 12.974 1.00 94.50 271 ALA A C 1
ATOM 1980 O O . ALA A 1 271 ? -21.821 14.976 12.176 1.00 94.50 271 ALA A O 1
ATOM 1981 N N . GLU A 1 272 ? -20.750 16.889 12.606 1.00 96.12 272 GLU A N 1
ATOM 1982 C CA . GLU A 1 272 ? -20.773 17.330 11.211 1.00 96.12 272 GLU A CA 1
ATOM 1983 C C . GLU A 1 272 ? -19.861 16.419 10.361 1.00 96.12 272 GLU A C 1
ATOM 1985 O O . GLU A 1 272 ? -18.711 16.178 10.758 1.00 96.12 272 GLU A O 1
ATOM 1990 N N . PRO A 1 273 ? -20.332 15.902 9.211 1.00 97.50 273 PRO A N 1
ATOM 1991 C CA . PRO A 1 273 ? -19.499 15.129 8.296 1.00 97.50 273 PRO A CA 1
ATOM 1992 C C . PRO A 1 273 ? -18.278 15.929 7.828 1.00 97.50 273 PRO A C 1
ATOM 1994 O O . PRO A 1 273 ? -18.415 17.050 7.337 1.00 97.50 273 PRO A O 1
ATOM 1997 N N . LEU A 1 274 ? -17.087 15.346 7.948 1.00 97.38 274 LEU A N 1
ATOM 1998 C CA . LEU A 1 274 ? -15.866 15.913 7.389 1.00 97.38 274 LEU A CA 1
ATOM 1999 C C . LEU A 1 274 ? -15.838 15.715 5.867 1.00 97.38 274 LEU A C 1
ATOM 2001 O O . LEU A 1 274 ? -16.332 14.701 5.361 1.00 97.38 274 LEU A O 1
ATOM 2005 N N . PRO A 1 275 ? -15.257 16.667 5.116 1.00 96.94 275 PRO A N 1
ATOM 2006 C CA . PRO A 1 275 ? -15.014 16.470 3.697 1.00 96.94 275 PRO A CA 1
ATOM 2007 C C . PRO A 1 275 ? -13.981 15.358 3.478 1.00 96.94 275 PRO A C 1
ATOM 2009 O O . PRO A 1 275 ? -13.088 15.151 4.297 1.00 96.94 275 PRO A O 1
ATOM 2012 N N . GLN A 1 276 ? -14.069 14.677 2.333 1.00 96.00 276 GLN A N 1
ATOM 2013 C CA . GLN A 1 276 ? -13.021 13.753 1.901 1.00 96.00 276 GLN A CA 1
ATOM 2014 C C . GLN A 1 276 ? -11.673 14.497 1.808 1.00 96.00 276 GLN A C 1
ATOM 2016 O O . GLN A 1 276 ? -11.646 15.590 1.237 1.00 96.00 276 GLN A O 1
ATOM 2021 N N . PRO A 1 277 ? -10.559 13.919 2.298 1.00 96.62 277 PRO A N 1
ATOM 2022 C CA . PRO A 1 277 ? -9.250 14.551 2.179 1.00 96.62 277 PRO A CA 1
ATOM 2023 C C . PRO A 1 277 ? -8.826 14.772 0.722 1.00 96.62 277 PRO A C 1
ATOM 2025 O O . PRO A 1 277 ? -9.037 13.918 -0.145 1.00 96.62 277 PRO A O 1
ATOM 2028 N N . ASP A 1 278 ? -8.148 15.889 0.461 1.00 96.56 278 ASP A N 1
ATOM 2029 C CA . ASP A 1 278 ? -7.684 16.250 -0.885 1.00 96.56 278 ASP A CA 1
ATOM 2030 C C . ASP A 1 278 ? -6.711 15.216 -1.473 1.00 96.56 278 ASP A C 1
ATOM 2032 O O . ASP A 1 278 ? -6.742 14.953 -2.674 1.00 96.56 278 ASP A O 1
ATOM 2036 N N . THR A 1 279 ? -5.892 14.568 -0.639 1.00 95.62 279 THR A N 1
ATOM 2037 C CA . THR A 1 279 ? -4.972 13.491 -1.054 1.00 95.62 279 THR A CA 1
ATOM 2038 C C . THR A 1 279 ? -5.714 12.269 -1.596 1.00 95.62 279 THR A C 1
ATOM 2040 O O . THR A 1 279 ? -5.272 11.653 -2.570 1.00 95.62 279 THR A O 1
ATOM 2043 N N . VAL A 1 280 ? -6.873 11.937 -1.020 1.00 96.75 280 VAL A N 1
ATOM 2044 C CA . VAL A 1 280 ? -7.745 10.859 -1.508 1.00 96.75 280 VAL A CA 1
ATOM 2045 C C . VAL A 1 280 ? -8.364 11.274 -2.836 1.00 96.75 280 VAL A C 1
ATOM 2047 O O . VAL A 1 280 ? -8.274 10.530 -3.807 1.00 96.75 280 VAL A O 1
ATOM 2050 N N . THR A 1 281 ? -8.895 12.497 -2.920 1.00 94.69 281 THR A N 1
ATOM 2051 C CA . THR A 1 281 ? -9.452 13.052 -4.166 1.00 94.69 281 THR A CA 1
ATOM 2052 C C . THR A 1 281 ? -8.427 13.057 -5.303 1.00 94.69 281 THR A C 1
ATOM 2054 O O . THR A 1 281 ? -8.744 12.674 -6.428 1.00 94.69 281 THR A O 1
ATOM 2057 N N . LEU A 1 282 ? -7.179 13.434 -5.011 1.00 91.88 282 LEU A N 1
ATOM 2058 C CA . LEU A 1 282 ? -6.072 13.381 -5.964 1.00 91.88 282 LEU A CA 1
ATOM 2059 C C . LEU A 1 282 ? -5.782 11.944 -6.418 1.00 91.88 282 LEU A C 1
ATOM 2061 O O . LEU A 1 282 ? -5.582 11.704 -7.607 1.00 91.88 282 LEU A O 1
ATOM 2065 N N . THR A 1 283 ? -5.799 10.983 -5.493 1.00 91.12 283 THR A N 1
ATOM 2066 C CA . THR A 1 283 ? -5.567 9.561 -5.801 1.00 91.12 283 THR A CA 1
ATOM 2067 C C . THR A 1 283 ? -6.685 8.984 -6.682 1.00 91.12 283 THR A C 1
ATOM 2069 O O . THR A 1 283 ? -6.419 8.213 -7.607 1.00 91.12 283 THR A O 1
ATOM 2072 N N . GLU A 1 284 ? -7.933 9.404 -6.459 1.00 91.50 284 GLU A N 1
ATOM 2073 C CA . GLU A 1 284 ? -9.106 8.994 -7.247 1.00 91.50 284 GLU A CA 1
ATOM 2074 C C . GLU A 1 284 ? -9.152 9.582 -8.661 1.00 91.50 284 GLU A C 1
ATOM 2076 O O . GLU A 1 284 ? -9.918 9.094 -9.493 1.00 91.50 284 GLU A O 1
ATOM 2081 N N . PHE A 1 285 ? -8.319 10.582 -8.971 1.00 86.00 285 PHE A N 1
ATOM 2082 C CA . PHE A 1 285 ? -8.204 11.106 -10.334 1.00 86.00 285 PHE A CA 1
ATOM 2083 C C . PHE A 1 285 ? -7.769 10.019 -11.334 1.00 86.00 285 PHE A C 1
ATOM 2085 O O . PHE A 1 285 ? -8.134 10.059 -12.508 1.00 86.00 285 PHE A O 1
ATOM 2092 N N . SER A 1 286 ? -7.012 9.019 -10.870 1.00 82.12 286 SER A N 1
ATOM 2093 C CA . SER A 1 286 ? -6.640 7.857 -11.675 1.00 82.12 286 SER A CA 1
ATOM 2094 C C . SER A 1 286 ? -7.844 6.948 -11.906 1.00 82.12 286 SER A C 1
ATOM 2096 O O . SER A 1 286 ? -8.419 6.403 -10.962 1.00 82.12 286 SER A O 1
ATOM 2098 N N . THR A 1 287 ? -8.169 6.661 -13.170 1.00 81.12 287 THR A N 1
ATOM 2099 C CA . THR A 1 287 ? -9.251 5.714 -13.506 1.00 81.12 287 THR A CA 1
ATOM 2100 C C . THR A 1 287 ? -9.005 4.311 -12.942 1.00 81.12 287 THR A C 1
ATOM 2102 O O . THR A 1 287 ? -9.959 3.581 -12.665 1.00 81.12 287 THR A O 1
ATOM 2105 N N . GLY A 1 288 ? -7.742 3.955 -12.669 1.00 79.50 288 GLY A N 1
ATOM 2106 C CA . GLY A 1 288 ? -7.377 2.707 -11.993 1.00 79.50 288 GLY A CA 1
ATOM 2107 C C . GLY A 1 288 ? -8.001 2.558 -10.600 1.00 79.50 288 GLY A C 1
ATOM 2108 O O . GLY A 1 288 ? -8.358 1.445 -10.214 1.00 79.50 288 GLY A O 1
ATOM 2109 N N . ALA A 1 289 ? -8.237 3.665 -9.885 1.00 84.12 289 ALA A N 1
ATOM 2110 C CA . ALA A 1 289 ? -8.844 3.659 -8.552 1.00 84.12 289 ALA A CA 1
ATOM 2111 C C . ALA A 1 289 ? -10.293 3.141 -8.545 1.00 84.12 289 ALA A C 1
ATOM 2113 O O . ALA A 1 289 ? -10.785 2.705 -7.505 1.00 84.12 289 ALA A O 1
ATOM 2114 N N . THR A 1 290 ? -10.965 3.122 -9.702 1.00 83.31 290 THR A N 1
ATOM 2115 C CA . THR A 1 290 ? -12.359 2.660 -9.852 1.00 83.31 290 THR A CA 1
ATOM 2116 C C . THR A 1 290 ? -12.487 1.336 -10.606 1.00 83.31 290 THR A C 1
ATOM 2118 O O . THR A 1 290 ? -13.601 0.863 -10.828 1.00 83.31 290 THR A O 1
ATOM 2121 N N . PHE A 1 291 ? -11.369 0.692 -10.968 1.00 83.50 291 PHE A N 1
ATOM 2122 C CA . PHE A 1 291 ? -11.413 -0.593 -11.664 1.00 83.50 291 PHE A CA 1
ATOM 2123 C C . PHE A 1 291 ? -12.134 -1.654 -10.824 1.00 83.50 291 PHE A C 1
ATOM 2125 O O . PHE A 1 291 ? -11.885 -1.787 -9.620 1.00 83.50 291 PHE A O 1
ATOM 2132 N N . ALA A 1 292 ? -12.983 -2.437 -11.483 1.00 81.88 292 ALA A N 1
ATOM 2133 C CA . ALA A 1 292 ? -13.674 -3.580 -10.913 1.00 81.88 292 ALA A CA 1
ATOM 2134 C C . ALA A 1 292 ? -13.486 -4.796 -11.823 1.00 81.88 292 ALA A C 1
ATOM 2136 O O . ALA A 1 292 ? -13.584 -4.686 -13.048 1.00 81.88 292 ALA A O 1
ATOM 2137 N N . PHE A 1 293 ? -13.265 -5.965 -11.221 1.00 74.25 293 PHE A N 1
ATOM 2138 C CA . PHE A 1 293 ? -13.317 -7.213 -11.968 1.00 74.25 293 PHE A CA 1
ATOM 2139 C C . PHE A 1 293 ? -14.761 -7.467 -12.422 1.00 74.25 293 PHE A C 1
ATOM 2141 O O . PHE A 1 293 ? -15.684 -7.379 -11.603 1.00 74.25 293 PHE A O 1
ATOM 2148 N N . PRO A 1 294 ? -14.995 -7.788 -13.705 1.00 73.44 294 PRO A N 1
ATOM 2149 C CA . PRO A 1 294 ? -16.306 -8.247 -14.126 1.00 73.44 294 PRO A CA 1
ATOM 2150 C C . PRO A 1 294 ? -16.604 -9.568 -13.412 1.00 73.44 294 PRO A C 1
ATOM 2152 O O . PRO A 1 294 ? -15.816 -10.510 -13.493 1.00 73.44 294 PRO A O 1
ATOM 2155 N N . ARG A 1 295 ? -17.749 -9.659 -12.724 1.00 65.19 295 ARG A N 1
ATOM 2156 C CA . ARG A 1 295 ? -18.227 -10.948 -12.212 1.00 65.19 295 ARG A CA 1
ATOM 2157 C C . ARG A 1 295 ? -18.502 -11.851 -13.412 1.00 65.19 295 ARG A C 1
ATOM 2159 O O . ARG A 1 295 ? -19.364 -11.532 -14.232 1.00 65.19 295 ARG A O 1
ATOM 2166 N N . ARG A 1 296 ? -17.750 -12.947 -13.540 1.00 61.94 296 ARG A N 1
ATOM 2167 C CA . ARG A 1 296 ? -18.075 -14.006 -14.501 1.00 61.94 296 ARG A CA 1
ATOM 2168 C C . ARG A 1 296 ? -19.368 -14.671 -14.003 1.00 61.94 296 ARG A C 1
ATOM 2170 O O . ARG A 1 296 ? -19.437 -15.058 -12.840 1.00 61.94 296 ARG A O 1
ATOM 2177 N N . ALA A 1 297 ? -20.402 -14.659 -14.846 1.00 51.84 297 ALA A N 1
ATOM 2178 C CA . ALA A 1 297 ? -21.702 -15.275 -14.574 1.00 51.84 297 ALA A CA 1
ATOM 2179 C C . ALA A 1 297 ? -21.633 -16.803 -14.652 1.00 51.84 297 ALA A C 1
ATOM 2181 O O . ALA A 1 297 ? -20.774 -17.305 -15.415 1.00 51.84 297 ALA A O 1
#

Radius of gyration: 21.14 Å; chains: 1; bounding box: 48×46×59 Å

Foldseek 3Di:
DLVLCLVVDQVSNCCPWPVPVQVVVLLVVLVVPQQKHKAWPDEPPDVVNPDPPNTDIDIDRPPPDDGHDNPVLLVVLCPALLNVDDQDFFDPPFDQPQADNDDPDPDDPPDDLSRGGPSVSVSVLQVVLSVVFSVQQSVLVVLPVPDDPVVSLVVSLLLLLQVLLLQLLVQLVVVVDALAPVSLLSSCVSRSLQDDCQAWVWDWDDDPQKIKIFTDDGSLCVGPVLGGLQSSCLDDPNCSNVVSSSLSSHQQKDWDDPHSGMIMIGRDPPGDGHDRDVSNVVSVSDPVSVDDDPPDD